Protein 7NXE (pdb70)

Secondary structure (DSSP, 8-state):
-TTSTTEEES---TTHHHHHHHHHHHHHHHHTPPTT-EEEEE-SSSTT-EEEEEEETTEEEEEEEEE---EESSTT-EESSHHHHHHHHHHS-EE---EE----B---S-GGGGSTTEESS--HHHHHHHHHT---TTEEEEEE-SSTTEEEEEEEETTEEEEEEEEEETTEEEETTEEESSHHHHHHHHTTS-SBTTB---EE-SHHHHHHH--SS--/------/-

GO terms:
  GO:0032587 ruffle membrane (C, IDA)
  GO:0004629 C-type glycerophospholipase activity (F, IDA)
  GO:0005737 cytoplasm (C, IDA)
  GO:0005886 plasma membr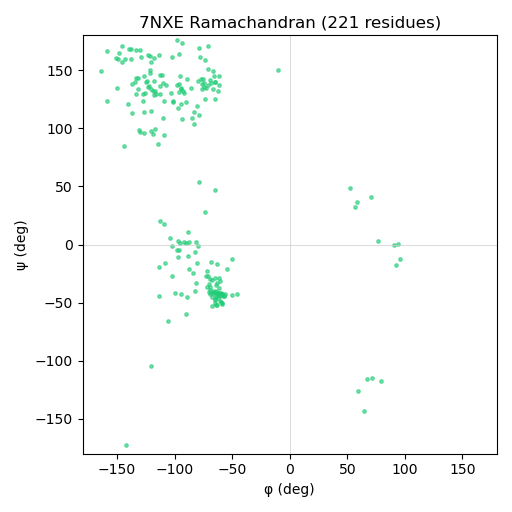ane (C, IDA)
  GO:0043536 positive regulation of blood vessel endothelial cell migration (P, IDA)
  GO:0045766 positive regulation of angiogenesis (P, IDA)
  GO:0001726 ruffle (C, IDA)
  GO:0030027 lamellipodium (C, IDA)
  GO:0071364 cellular response to epidermal growth factor stimulus (P, IDA)
  GO:0004629 C-type glycerophospholipase activity (F, IMP)
  GO:0010634 positive regulation of epithelial cell migration (P, IMP)
  GO:0005168 neurotrophin TRKA receptor binding (F, IPI)
  GO:0005515 protein binding (F, IPI)
  GO:0002862 negative regulation of inflammatory response to antigenic stimulus (P, TAS)
  GO:0004629 C-type glycerophospholipase activity (F, TAS)
  GO:0038095 Fc-epsilon receptor signaling pathway (P, TAS)
  GO:0005829 cytosol (C, TAS)
  GO:0005886 plasma membrane (C, TAS)
  GO:0004435 phosphatidylinositol-4,5-bisphosphate phospholipase C activity (F, TAS)
  GO:0050852 T cell receptor signaling pathway (P, TAS)

Nearest PDB structures (foldseek):
  7nxe-assembly1_A  TM=1.005E+00  e=7.180E-48  Homo sapiens
  4fbn-assembly1_A  TM=9.954E-01  e=2.486E-41  Homo sapiens
  4ey0-assembly4_D  TM=9.547E-01  e=1.068E-40  Homo sapiens
  6pbc-assembly1_A  TM=9.634E-01  e=3.821E-40  Rattus norvegicus
  3gqi-assembly1_B  TM=7.420E-01  e=5.844E-40  Rattus norvegicus

Foldseek 3Di:
DVPDQQEPECPPAQCRVVSQLVLQLLQCVVVVDDWQAWHKYQDNVDHPWIWIWTHDPSDIDIATWDVPVWTDRDPVDTDNDPVVRLVVQQVAWDDDCDTGRHHHHRGDQPPCVPDLQEEADADPVRQQFQQLQFQDFLEWHKYDDPDPQKIWIWTADPSHIDIFIWGRDRQWIDGPPDIGRYPVRVLVVQQVQPPPDRHGNPHRDDPVSCVPRGDPGGD/DVDDDD

InterPro domains:
  IPR000008 C2 domain [PF00168] (1090-1186)
  IPR000008 C2 domain [PS50004] (1071-1194)
  IPR000008 C2 domain [SM00239] (1089-1192)
  IPR000909 Phosphatidylinositol-specific phospholipase C, X domain [PF00388] (322-465)
  IPR000909 Phosphatidylinositol-specific phospholipase C, X domain [SM00148] (320-464)
  IPR000980 SH2 domain [PF00017] (550-639)
  IPR000980 SH2 domain [PF00017] (668-741)
  IPR000980 SH2 domain [PS50001] (550-657)
  IPR000980 SH2 domain [PS50001] (668-756)
  IPR000980 SH2 domain [SM00252] (548-645)
  IPR000980 SH2 domain [SM00252] (666-747)
  IPR001192 Phosphoinositide phospholipase C family [PR00390] (325-343)
  IPR001192 Phosphoinositide phospholipase C family [PR00390] (351-371)
  IPR001192 Phosphoinositide phospholipase C family [PR00390] (448-465)
  IPR001192 Phosphoinositide phospholipase C family [PR00390] (1008-1029)
  IPR001192 Phosphoinositide phospholipase C family [PR00390] (1029-1047)
  IPR001192 Phosphoinositide phospholipase C family [PR00390] (1178-1188)
  IPR001192 Phosphoinositide phospholipase C family [PTHR10336] (29-1211)
  IPR001452 SH3 domain [PF00018] (797-843)
  IPR001452 SH3 domain [PS50002] (791-851)

B-factor: mean 62.95, std 16.25, range [32.26, 127.14]

Organism: Homo sapiens (NCBI:txid9606)

Sequence (226 aa):
HSNEKWFHGKLGGRDGRHIAERLLTEYCIETGAPDGSFLVRESETFVGDYTLSFWRNGKVQHCRIHSRPKFFLTDNLVFDSLYDLITHYQQVPLRCNFEMRLSEPVPQTNAHESKEWYHASLTRAQAEHMLMRVPRDGAFLVRKRNEPNSYAISFRAEGKIKHCRVQQEGQTVMLGNSEFDSLVDLISYYEKHPLYRKMKLRYPINEEALEKIGTAEPDDLEEVLE

Solvent-accessible surface area: 12609 Å² total

Radius of gyration: 21.14 Å; Cα contacts (8 Å, |Δi|>4): 452; chains: 3; bounding box: 30×67×41 Å

Structure (mmCIF, N/CA/C/O backbone):
data_7NXE
#
_entry.id   7NXE
#
_cell.length_a   54.66
_cell.length_b   77.03
_cell.length_c   59.96
_cell.angle_alpha   90
_cell.angle_beta   90
_cell.angle_gamma   90
#
_symmetry.space_group_name_H-M   'P 21 21 2'
#
loop_
_entity.id
_entity.type
_entity.pdbx_description
1 polymer 'Isoform 2 of 1-phosphatidylinositol 4,5-bisphosphate phosphodiesterase gamma-1'
2 polymer 'Protein K15'
3 water water
#
loop_
_atom_site.group_PDB
_atom_site.id
_atom_site.type_symbol
_atom_site.label_atom_id
_atom_site.label_alt_id
_atom_site.label_comp_id
_atom_site.label_asym_id
_atom_site.label_entity_id
_atom_site.label_seq_id
_atom_site.pdbx_PDB_ins_code
_atom_site.Cartn_x
_atom_site.Cartn_y
_atom_site.Cartn_z
_atom_site.occupancy
_atom_site.B_iso_or_equiv
_atom_site.auth_seq_id
_atom_site.auth_comp_id
_atom_site.auth_asym_id
_atom_site.auth_atom_id
_atom_site.pdbx_PDB_model_num
ATOM 1 N N . HIS A 1 1 ? -0.946 -1.189 -9.167 1 78.2 545 HIS A N 1
ATOM 2 C CA . HIS A 1 1 ? -2.357 -1.352 -9.525 1 78.32 545 HIS A CA 1
ATOM 3 C C . HIS A 1 1 ? -3.112 -0.029 -9.663 1 77.4 545 HIS A C 1
ATOM 4 O O . HIS A 1 1 ? -4.136 0.007 -10.335 1 77.77 545 HIS A O 1
ATOM 11 N N . SER A 1 2 ? -2.628 1.038 -9.009 1 76.08 546 SER A N 1
ATOM 12 C CA . SER A 1 2 ? -3.271 2.353 -8.969 1 75.42 546 SER A CA 1
ATOM 13 C C . SER A 1 2 ? -3.703 2.957 -10.332 1 73.93 546 SER A C 1
ATOM 14 O O . SER A 1 2 ? -4.811 3.49 -10.422 1 73.94 546 SER A O 1
ATOM 17 N N . ASN A 1 3 ? -2.855 2.882 -11.379 1 72.46 547 ASN A N 1
ATOM 18 C CA . ASN A 1 3 ? -3.235 3.41 -12.703 1 71.37 547 ASN A CA 1
ATOM 19 C C . ASN A 1 3 ? -3.981 2.388 -13.574 1 68.82 547 ASN A C 1
ATOM 20 O O . ASN A 1 3 ? -4.281 2.7 -14.73 1 69.3 547 ASN A O 1
ATOM 25 N N . GLU A 1 4 ? -4.253 1.179 -13.062 1 66.06 548 GLU A N 1
ATOM 26 C CA . GLU A 1 4 ? -4.935 0.172 -13.865 1 63.86 548 GLU A CA 1
ATOM 27 C C . GLU A 1 4 ? -6.364 0.574 -14.121 1 60.82 548 GLU A C 1
ATOM 28 O O . GLU A 1 4 ? -7.032 1.115 -13.236 1 60.44 548 GLU A O 1
ATOM 34 N N . LYS A 1 5 ? -6.84 0.349 -15.354 1 58.89 549 LYS A N 1
ATOM 35 C CA . LYS A 1 5 ? -8.215 0.67 -15.782 1 57.53 549 LYS A CA 1
ATOM 36 C C . LYS A 1 5 ? -9.257 0.209 -14.748 1 55.12 549 LYS A C 1
ATOM 37 O O . LYS A 1 5 ? -10.142 0.97 -14.367 1 55 549 LYS A O 1
ATOM 43 N N . TRP A 1 6 ? -9.04 -1.014 -14.227 1 52.98 550 TRP A N 1
ATOM 44 C CA . TRP A 1 6 ? -9.901 -1.726 -13.309 1 50.51 550 TRP A CA 1
ATOM 45 C C . TRP A 1 6 ? -9.806 -1.338 -11.847 1 48.36 550 TRP A C 1
ATOM 46 O O . TRP A 1 6 ? -10.699 -1.719 -11.105 1 48.25 550 TRP A O 1
ATOM 57 N N . PHE A 1 7 ? -8.762 -0.618 -11.408 1 46.9 551 PHE A N 1
ATOM 58 C CA . PHE A 1 7 ? -8.665 -0.228 -9.994 1 46.5 551 PHE A CA 1
ATOM 59 C C . PHE A 1 7 ? -9.435 1.074 -9.684 1 46.06 551 PHE A C 1
ATOM 60 O O . PHE A 1 7 ? -9.027 2.161 -1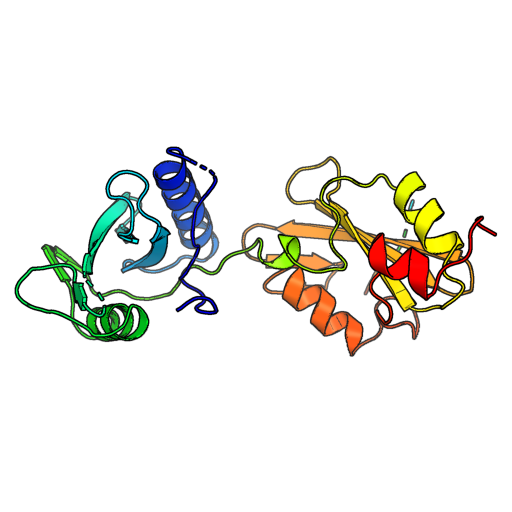0.099 1 47.7 551 PHE A O 1
ATOM 68 N N . HIS A 1 8 ? -10.551 0.959 -8.974 1 43.61 552 HIS A N 1
ATOM 69 C CA . HIS A 1 8 ? -11.382 2.104 -8.642 1 42.2 552 HIS A CA 1
ATOM 70 C C . HIS A 1 8 ? -11.145 2.677 -7.258 1 44.21 552 HIS A C 1
ATOM 71 O O . HIS A 1 8 ? -11.729 3.699 -6.943 1 44.83 552 HIS A O 1
ATOM 78 N N . GLY A 1 9 ? -10.292 2.052 -6.458 1 45.09 553 GLY A N 1
ATOM 79 C CA . GLY A 1 9 ? -9.986 2.525 -5.12 1 46.01 553 GLY A CA 1
ATOM 80 C C . GLY A 1 9 ? -11.19 2.476 -4.21 1 47.18 553 GLY A C 1
ATOM 81 O O . GLY A 1 9 ? -12.005 1.556 -4.31 1 46.14 553 GLY A O 1
ATOM 82 N N . LYS A 1 10 ? -11.325 3.48 -3.322 1 48.82 554 LYS A N 1
ATOM 83 C CA . LYS A 1 10 ? -12.463 3.563 -2.424 1 51.07 554 LYS A CA 1
ATOM 84 C C . LYS A 1 10 ? -13.641 4.158 -3.165 1 52.32 554 LYS A C 1
ATOM 85 O O . LYS A 1 10 ? -13.538 5.279 -3.627 1 53.53 554 LYS A O 1
ATOM 91 N N . LEU A 1 11 ? -14.749 3.426 -3.291 1 52.75 555 LEU A N 1
ATOM 92 C CA . LEU A 1 11 ? -15.927 3.946 -3.983 1 54.15 555 LEU A CA 1
ATOM 93 C C . LEU A 1 11 ? -16.868 4.664 -3.011 1 58.17 555 LEU A C 1
ATOM 94 O O . LEU A 1 11 ? -17.296 4.091 -2.007 1 59.25 555 LEU A O 1
ATOM 99 N N . GLY A 1 12 ? -17.146 5.928 -3.295 1 60.6 556 GLY A N 1
ATOM 100 C CA . GLY A 1 12 ? -17.978 6.75 -2.426 1 62.88 556 GLY A CA 1
ATOM 101 C C . GLY A 1 12 ? -17.207 7.266 -1.227 1 64.85 556 GLY A C 1
ATOM 102 O O . GLY A 1 12 ? -16.821 6.488 -0.344 1 66.16 556 GLY A O 1
ATOM 103 N N . GLY A 1 14 ? -18.985 5.684 2.297 1 72.49 558 GLY A N 1
ATOM 104 C CA . GLY A 1 14 ? -18.061 4.666 2.777 1 73.15 558 GLY A CA 1
ATOM 105 C C . GLY A 1 14 ? -18.548 3.253 2.531 1 74.21 558 GLY A C 1
ATOM 106 O O . GLY A 1 14 ? -17.967 2.511 1.715 1 75.15 558 GLY A O 1
ATOM 107 N N . ARG A 1 15 ? -19.653 2.878 3.202 1 73.72 559 ARG A N 1
ATOM 108 C CA . ARG A 1 15 ? -20.237 1.554 3.022 1 74.08 559 ARG A CA 1
ATOM 109 C C . ARG A 1 15 ? -21.265 1.477 1.854 1 72.49 559 ARG A C 1
ATOM 110 O O . ARG A 1 15 ? -21.954 0.463 1.685 1 73.91 559 ARG A O 1
ATOM 118 N N . ASP A 1 16 ? -21.333 2.517 1.023 1 69.48 560 ASP A N 1
ATOM 119 C CA . ASP A 1 16 ? -22.172 2.513 -0.178 1 66.7 560 ASP A CA 1
ATOM 120 C C . ASP A 1 16 ? -21.396 2.018 -1.447 1 61.42 560 ASP A C 1
ATOM 121 O O . ASP A 1 16 ? -21.964 1.967 -2.531 1 60.19 560 ASP A O 1
ATOM 126 N N . GLY A 1 17 ? -20.132 1.633 -1.268 1 58.36 561 GLY A N 1
ATOM 127 C CA . GLY A 1 17 ? -19.227 1.169 -2.308 1 56.48 561 GLY A CA 1
ATOM 128 C C . GLY A 1 17 ? -19.649 -0.074 -3.062 1 53.51 561 GLY A C 1
ATOM 129 O O . GLY A 1 17 ? -19.311 -0.213 -4.233 1 53.2 561 GLY A O 1
ATOM 130 N N . ARG A 1 18 ? -20.365 -0.987 -2.409 1 51.71 562 ARG A N 1
ATOM 131 C CA . ARG A 1 18 ? -20.86 -2.188 -3.067 1 51.11 562 ARG A CA 1
ATOM 132 C C . ARG A 1 18 ? -21.916 -1.783 -4.107 1 50.94 562 ARG A C 1
ATOM 133 O O . ARG A 1 18 ? -21.856 -2.236 -5.245 1 49.8 562 ARG A O 1
ATOM 141 N N . HIS A 1 19 ? -22.84 -0.881 -3.723 1 51.21 563 HIS A N 1
ATOM 142 C CA . HIS A 1 19 ? -23.885 -0.395 -4.612 1 51.76 563 HIS A CA 1
ATOM 143 C C . HIS A 1 19 ? -23.343 0.487 -5.72 1 49.89 563 HIS A C 1
ATOM 144 O O . HIS A 1 19 ? -23.802 0.377 -6.861 1 50.66 563 HIS A O 1
ATOM 151 N N . ILE A 1 20 ? -22.32 1.307 -5.419 1 46.9 564 ILE A N 1
ATOM 152 C CA . ILE A 1 20 ? -21.662 2.091 -6.439 1 45.82 564 ILE A CA 1
ATOM 153 C C . ILE A 1 20 ? -20.998 1.161 -7.485 1 44.93 564 ILE A C 1
ATOM 154 O O . ILE A 1 20 ? -21.218 1.349 -8.67 1 45 564 ILE A O 1
ATOM 159 N N . ALA A 1 21 ? -20.276 0.116 -7.042 1 44.08 565 ALA A N 1
ATOM 160 C CA . ALA A 1 21 ? -19.633 -0.831 -7.953 1 43.87 565 ALA A CA 1
ATOM 161 C C . ALA A 1 21 ? -20.659 -1.539 -8.805 1 43.34 565 ALA A C 1
ATOM 162 O O . ALA A 1 21 ? -20.454 -1.658 -10.007 1 42.78 565 ALA A O 1
ATOM 164 N N . GLU A 1 22 ? -21.805 -1.963 -8.206 1 43.03 566 GLU A N 1
ATOM 165 C CA . GLU A 1 22 ? -22.845 -2.607 -8.989 1 43.7 566 GLU A CA 1
ATOM 166 C C . GLU A 1 22 ? -23.37 -1.684 -10.094 1 44.41 566 GLU A C 1
ATOM 167 O O . GLU A 1 22 ? -23.541 -2.133 -11.24 1 45.02 566 GLU A O 1
ATOM 173 N N . ARG A 1 23 ? -23.561 -0.395 -9.762 1 43.71 567 ARG A N 1
ATOM 174 C CA . ARG A 1 23 ? -24.02 0.625 -10.7 1 44.01 567 ARG A CA 1
ATOM 175 C C . ARG A 1 23 ? -22.99 0.855 -11.801 1 43.05 567 ARG A C 1
ATOM 176 O O . ARG A 1 23 ? -23.357 0.843 -12.971 1 43.61 567 ARG A O 1
ATOM 184 N N . LEU A 1 24 ? -21.721 1.064 -11.449 1 41.05 568 LEU A N 1
ATOM 185 C CA . LEU A 1 24 ? -20.674 1.273 -12.45 1 40.57 568 LEU A CA 1
ATOM 186 C C . LEU A 1 24 ? -20.572 0.117 -13.457 1 41.69 568 LEU A C 1
ATOM 187 O O . LEU A 1 24 ? -20.51 0.366 -14.657 1 41.51 568 LEU A O 1
ATOM 192 N N . LEU A 1 25 ? -20.627 -1.139 -12.975 1 42.23 569 LEU A N 1
ATOM 193 C CA . LEU A 1 25 ? -20.568 -2.327 -13.835 1 43.69 569 LEU A CA 1
ATOM 194 C C . LEU A 1 25 ? -21.801 -2.441 -14.689 1 44.22 569 LEU A C 1
ATOM 195 O O . LEU A 1 25 ? -21.701 -2.7 -15.884 1 44.65 569 LEU A O 1
ATOM 200 N N . THR A 1 26 ? -22.982 -2.176 -14.108 1 44.09 570 THR A N 1
ATOM 201 C CA . THR A 1 26 ? -24.222 -2.218 -14.879 1 44.06 570 THR A CA 1
ATOM 202 C C . THR A 1 26 ? -24.189 -1.2 -16.008 1 44.68 570 THR A C 1
ATOM 203 O O . THR A 1 26 ? -24.506 -1.54 -17.14 1 44.78 570 THR A O 1
ATOM 207 N N . GLU A 1 27 ? -23.709 0.027 -15.709 1 44.71 571 GLU A N 1
ATOM 208 C CA . GLU A 1 27 ? -23.637 1.094 -16.687 1 45.25 571 GLU A CA 1
ATOM 209 C C . GLU A 1 27 ? -22.704 0.742 -17.818 1 45.75 571 GLU A C 1
ATOM 210 O O . GLU A 1 27 ? -23.121 0.79 -18.947 1 46.42 571 GLU A O 1
ATOM 216 N N . TYR A 1 28 ? -21.48 0.335 -17.526 1 45.95 572 TYR A N 1
ATOM 217 C CA . TYR A 1 28 ? -20.532 -0.069 -18.549 1 47.01 572 TYR A CA 1
ATOM 218 C C . TYR A 1 28 ? -21.042 -1.255 -19.407 1 46.9 572 TYR A C 1
ATOM 219 O O . TYR A 1 28 ? -21.084 -1.175 -20.638 1 46.76 572 TYR A O 1
ATOM 228 N N . CYS A 1 29 ? -21.476 -2.33 -18.739 1 46.48 573 CYS A N 1
ATOM 229 C CA . CYS A 1 29 ? -21.892 -3.558 -19.374 1 46.21 573 CYS A CA 1
ATOM 230 C C . CYS A 1 29 ? -23.149 -3.439 -20.219 1 46.94 573 CYS A C 1
ATOM 231 O O . CYS A 1 29 ? -23.179 -4.011 -21.325 1 45.8 573 CYS A O 1
ATOM 234 N N . ILE A 1 30 ? -24.177 -2.714 -19.743 1 48.04 574 ILE A N 1
ATOM 235 C CA . ILE A 1 30 ? -25.396 -2.57 -20.557 1 50.18 574 ILE A CA 1
ATOM 236 C C . ILE A 1 30 ? -25.132 -1.633 -21.759 1 51.89 574 ILE A C 1
ATOM 237 O O . ILE A 1 30 ? -25.617 -1.886 -22.867 1 52.7 574 ILE A O 1
ATOM 242 N N . GLU A 1 31 ? -24.324 -0.59 -21.541 1 52.62 575 GLU A N 1
ATOM 243 C CA . GLU A 1 31 ? -24.014 0.418 -22.568 1 53.63 575 GLU A CA 1
ATOM 244 C C . GLU A 1 31 ? -23.186 -0.144 -23.72 1 53.68 575 GLU A C 1
ATOM 245 O O . GLU A 1 31 ? -23.555 0.021 -24.877 1 54.35 575 GLU A O 1
ATOM 251 N N . THR A 1 32 ? -22.057 -0.781 -23.398 1 52.94 576 THR A N 1
ATOM 252 C CA . THR A 1 32 ? -21.109 -1.282 -24.374 1 52.58 576 THR A CA 1
ATOM 253 C C . THR A 1 32 ? -21.369 -2.688 -24.863 1 53.93 576 THR A C 1
ATOM 254 O O . THR A 1 32 ? -20.743 -3.089 -25.84 1 56.02 576 THR A O 1
ATOM 258 N N . GLY A 1 33 ? -22.293 -3.42 -24.244 1 52.92 577 GLY A N 1
ATOM 259 C CA . GLY A 1 33 ? -22.536 -4.801 -24.62 1 52.84 577 GLY A CA 1
ATOM 260 C C . GLY A 1 33 ? -21.359 -5.67 -24.19 1 52.55 577 GLY A C 1
ATOM 261 O O . GLY A 1 33 ? -20.925 -6.551 -24.936 1 53.34 577 GLY A O 1
ATOM 262 N N . ALA A 1 34 ? -20.825 -5.403 -22.98 1 50.66 578 ALA A N 1
ATOM 263 C CA . ALA A 1 34 ? -19.673 -6.058 -22.372 1 49.75 578 ALA A CA 1
ATOM 264 C C . ALA A 1 34 ? -19.923 -7.517 -22.052 1 49.27 578 ALA A C 1
ATOM 265 O O . ALA A 1 34 ? -21.042 -7.915 -21.695 1 48.73 578 ALA A O 1
ATOM 267 N N . PRO A 1 35 ? -18.88 -8.347 -22.195 1 49.29 579 PRO A N 1
ATOM 268 C CA . PRO A 1 35 ? -19.059 -9.777 -21.943 1 49.99 579 PRO A CA 1
ATOM 269 C C . PRO A 1 35 ? -19.062 -10.106 -20.454 1 50.39 579 PRO A C 1
ATOM 270 O O . PRO A 1 35 ? -18.682 -9.274 -19.607 1 50.47 579 PRO A O 1
ATOM 274 N N . ASP A 1 36 ? -19.447 -11.338 -20.132 1 49.99 580 ASP A N 1
ATOM 275 C CA . ASP A 1 36 ? -19.381 -11.824 -18.756 1 50.88 580 ASP A CA 1
ATOM 276 C C . ASP A 1 36 ? -17.913 -11.813 -18.275 1 51.36 580 ASP A C 1
ATOM 277 O O . ASP A 1 36 ? -17.003 -12.022 -19.076 1 52.08 580 ASP A O 1
ATOM 282 N N . GLY A 1 37 ? -17.698 -11.522 -17.005 1 50.24 581 GLY A N 1
ATOM 283 C CA . GLY A 1 37 ? -16.346 -11.427 -16.476 1 49.48 581 GLY A CA 1
ATOM 284 C C . GLY A 1 37 ? -15.776 -10.022 -16.556 1 47.88 581 GLY A C 1
ATOM 285 O O . GLY A 1 37 ? -14.637 -9.809 -16.142 1 48.23 581 GLY A O 1
ATOM 286 N N . SER A 1 38 ? -16.529 -9.031 -17.101 1 46.3 582 SER A N 1
ATOM 287 C CA . SER A 1 38 ? -16.084 -7.632 -17.096 1 44.9 582 SER A CA 1
ATOM 288 C C . SER A 1 38 ? -16.073 -7.2 -15.619 1 43.78 582 SER A C 1
ATOM 289 O O . SER A 1 38 ? -16.945 -7.633 -14.853 1 44.35 582 SER A O 1
ATOM 292 N N . PHE A 1 39 ? -14.999 -6.53 -15.184 1 41.3 583 PHE A N 1
ATOM 293 C CA . PHE A 1 39 ? -14.768 -6.351 -13.764 1 39.44 583 PHE A CA 1
ATOM 294 C C . PHE A 1 39 ? -14.105 -5.029 -13.34 1 38.84 583 PHE A C 1
ATOM 295 O O . PHE A 1 39 ? -13.561 -4.255 -14.139 1 38.47 583 PHE A O 1
ATOM 303 N N . LEU A 1 40 ? -14.092 -4.826 -12.039 1 38.41 584 LEU A N 1
ATOM 304 C CA . LEU A 1 40 ? -13.38 -3.755 -11.386 1 38.77 584 LEU A CA 1
ATOM 305 C C . LEU A 1 40 ? -12.966 -4.258 -10.01 1 39.81 584 LEU A C 1
ATOM 306 O O . LEU A 1 40 ? -13.522 -5.245 -9.487 1 40.32 584 LEU A O 1
ATOM 311 N N . VAL A 1 41 ? -11.968 -3.591 -9.434 1 39.85 585 VAL A N 1
ATOM 312 C CA . VAL A 1 41 ? -11.455 -3.86 -8.105 1 40.02 585 VAL A CA 1
ATOM 313 C C . VAL A 1 41 ? -11.59 -2.584 -7.298 1 40.79 585 VAL A C 1
ATOM 314 O O . VAL A 1 41 ? -11.314 -1.507 -7.788 1 40.24 585 VAL A O 1
ATOM 318 N N . ARG A 1 42 ? -12.043 -2.709 -6.079 1 42.08 586 ARG A N 1
ATOM 319 C CA . ARG A 1 42 ? -12.233 -1.58 -5.186 1 43.52 586 ARG A CA 1
ATOM 320 C C . ARG A 1 42 ? -11.775 -1.964 -3.766 1 44.56 586 ARG A C 1
ATOM 321 O O . ARG A 1 42 ? -11.489 -3.123 -3.494 1 43.77 586 ARG A O 1
ATOM 329 N N . GLU A 1 43 ? -11.657 -0.974 -2.89 1 45.38 587 GLU A N 1
ATOM 330 C CA . GLU A 1 43 ? -11.319 -1.212 -1.511 1 47.37 587 GLU A CA 1
ATOM 331 C C . GLU A 1 43 ? -12.532 -1.824 -0.828 1 49.06 587 GLU A C 1
ATOM 332 O O . GLU A 1 43 ? -13.669 -1.409 -1.094 1 49.74 587 GLU A O 1
ATOM 338 N N . SER A 1 44 ? -12.303 -2.877 -0.028 1 49.52 588 SER A N 1
ATOM 339 C CA . SER A 1 44 ? -13.393 -3.504 0.689 1 50.74 588 SER A CA 1
ATOM 340 C C . SER A 1 44 ? -13.868 -2.566 1.792 1 51.97 588 SER A C 1
ATOM 341 O O . SER A 1 44 ? -13.059 -1.93 2.498 1 51.04 588 SER A O 1
ATOM 344 N N . GLU A 1 45 ? -15.181 -2.474 1.927 1 53.47 589 GLU A N 1
ATOM 345 C CA . GLU A 1 45 ? -15.753 -1.671 2.981 1 55.78 589 GLU A CA 1
ATOM 346 C C . GLU A 1 45 ? -16.135 -2.532 4.208 1 57.43 589 GLU A C 1
ATOM 347 O O . GLU A 1 45 ? -16.395 -1.965 5.27 1 58.1 589 GLU A O 1
ATOM 353 N N . THR A 1 46 ? -16.11 -3.885 4.087 1 57.8 590 THR A N 1
ATOM 354 C CA . THR A 1 46 ? -16.377 -4.789 5.201 1 58.61 590 THR A CA 1
ATOM 355 C C . THR A 1 46 ? -15.055 -5.306 5.778 1 58.75 590 THR A C 1
ATOM 356 O O . THR A 1 46 ? -14.914 -5.45 7.001 1 60.48 590 THR A O 1
ATOM 360 N N . PHE A 1 47 ? -14.101 -5.652 4.904 1 56.71 591 PHE A N 1
ATOM 361 C CA . PHE A 1 47 ? -12.808 -6.171 5.355 1 55.42 591 PHE A CA 1
ATOM 362 C C . PHE A 1 47 ? -11.76 -5.108 5.089 1 55.53 591 PHE A C 1
ATOM 363 O O . PHE A 1 47 ? -11.264 -5.008 3.97 1 56.1 591 PHE A O 1
ATOM 371 N N . VAL A 1 48 ? -11.474 -4.269 6.095 1 54.83 592 VAL A N 1
ATOM 372 C CA . VAL A 1 48 ? -10.573 -3.141 5.939 1 55.05 592 VAL A CA 1
ATOM 373 C C . VAL A 1 48 ? -9.155 -3.561 5.582 1 53.87 592 VAL A C 1
ATOM 374 O O . VAL A 1 48 ? -8.615 -4.472 6.164 1 53.84 592 VAL A O 1
ATOM 378 N N . GLY A 1 49 ? -8.587 -2.915 4.575 1 53.27 593 GLY A N 1
ATOM 379 C CA . GLY A 1 49 ? -7.258 -3.269 4.087 1 53.09 593 GLY A CA 1
ATOM 380 C C . GLY A 1 49 ? -7.3 -4.275 2.944 1 52.62 593 GLY A C 1
ATOM 381 O O . GLY A 1 49 ? -6.304 -4.456 2.237 1 53.1 593 GLY A O 1
ATOM 382 N N . ASP A 1 50 ? -8.444 -4.964 2.774 1 51.39 594 ASP A N 1
ATOM 383 C CA . ASP A 1 50 ? -8.658 -5.929 1.705 1 50.56 594 ASP A CA 1
ATOM 384 C C . ASP A 1 50 ? -9.316 -5.257 0.492 1 50.06 594 ASP A C 1
ATOM 385 O O . ASP A 1 50 ? -9.705 -4.077 0.53 1 50.3 594 ASP A O 1
ATOM 390 N N . TYR A 1 51 ? -9.435 -6.009 -0.601 1 49.29 595 TYR A N 1
ATOM 391 C CA . TYR A 1 51 ? -10.036 -5.505 -1.825 1 48.72 595 TYR A CA 1
ATOM 392 C C . TYR A 1 51 ? -11.239 -6.365 -2.203 1 47.34 595 TYR A C 1
ATOM 393 O O . TYR A 1 51 ? -11.403 -7.452 -1.671 1 47.3 595 TYR A O 1
ATOM 402 N N . THR A 1 52 ? -12.115 -5.851 -3.07 1 45.99 596 THR A N 1
ATOM 403 C CA . THR A 1 52 ? -13.26 -6.599 -3.542 1 45.05 596 THR A CA 1
ATOM 404 C C . THR A 1 52 ? -13.24 -6.552 -5.027 1 43.46 596 THR A C 1
ATOM 405 O O . THR A 1 52 ? -13.112 -5.482 -5.613 1 43.4 596 THR A O 1
ATOM 409 N N . LEU A 1 53 ? -13.35 -7.728 -5.634 1 42.6 597 LEU A N 1
ATOM 410 C CA . LEU A 1 53 ? -13.412 -7.953 -7.06 1 42.23 597 LEU A CA 1
ATOM 411 C C . LEU A 1 53 ? -14.885 -8.023 -7.377 1 41.83 597 LEU A C 1
ATOM 412 O O . LEU A 1 53 ? -15.569 -8.88 -6.841 1 40.72 597 LEU A O 1
ATOM 417 N N . SER A 1 54 ? -15.374 -7.135 -8.244 1 41.76 598 SER A N 1
ATOM 418 C CA . SER A 1 54 ? -16.774 -7.168 -8.647 1 42.4 598 SER A CA 1
ATOM 419 C C . SER A 1 54 ? -16.81 -7.474 -10.145 1 44.41 598 SER A C 1
ATOM 420 O O . SER A 1 54 ? -16.092 -6.83 -10.91 1 44.21 598 SER A O 1
ATOM 423 N N . PHE A 1 55 ? -17.604 -8.458 -10.558 1 45.8 599 PHE A N 1
ATOM 424 C CA . PHE A 1 55 ? -17.656 -8.827 -11.967 1 47.87 599 PHE A CA 1
ATOM 425 C C . PHE A 1 55 ? -19.072 -9.098 -12.47 1 48.76 599 PHE A C 1
ATOM 426 O O . PHE A 1 55 ? -19.993 -9.297 -11.686 1 48.69 599 PHE A O 1
ATOM 434 N N . TRP A 1 56 ? -19.239 -9.017 -13.8 1 49.44 600 TRP A N 1
ATOM 435 C CA . TRP A 1 56 ? -20.5 -9.173 -14.502 1 50.37 600 TRP A CA 1
ATOM 436 C C . TRP A 1 56 ? -20.791 -10.605 -14.798 1 52.52 600 TRP A C 1
ATOM 437 O O . TRP A 1 56 ? -19.922 -11.302 -15.291 1 52.5 600 TRP A O 1
ATOM 448 N N . ARG A 1 57 ? -22.019 -11.044 -14.548 1 54.69 601 ARG A N 1
ATOM 449 C CA . ARG A 1 57 ? -22.451 -12.409 -14.844 1 57.64 601 ARG A CA 1
ATOM 450 C C . ARG A 1 57 ? -23.911 -12.434 -15.32 1 59.82 601 ARG A C 1
ATOM 451 O O . ARG A 1 57 ? -24.815 -12.604 -14.513 1 60.24 601 ARG A O 1
ATOM 459 N N . ASN A 1 58 ? -24.125 -12.206 -16.63 1 60.93 602 ASN A N 1
ATOM 460 C CA . ASN A 1 58 ? -25.416 -12.196 -17.327 1 62.29 602 ASN A CA 1
ATOM 461 C C . ASN A 1 58 ? -26.459 -11.285 -16.669 1 61.75 602 ASN A C 1
ATOM 462 O O . ASN A 1 58 ? -27.599 -11.697 -16.461 1 62.44 602 ASN A O 1
ATOM 467 N N . GLY A 1 59 ? -26.073 -10.059 -16.364 1 60.65 603 GLY A N 1
ATOM 468 C CA . GLY A 1 59 ? -26.993 -9.105 -15.748 1 60.53 603 GLY A CA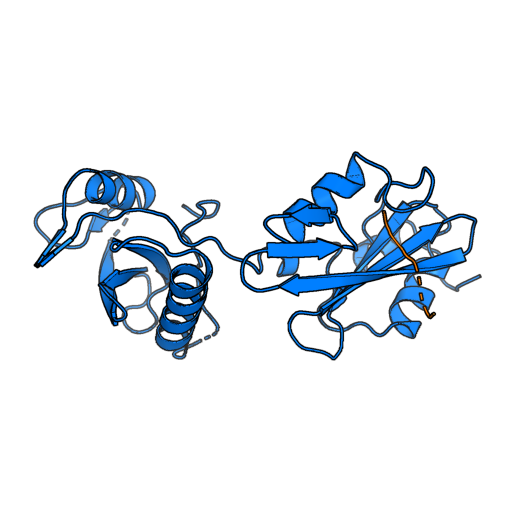 1
ATOM 469 C C . GLY A 1 59 ? -26.901 -9.022 -14.246 1 59.9 603 GLY A C 1
ATOM 470 O O . GLY A 1 59 ? -27.446 -8.098 -13.638 1 60.97 603 GLY A O 1
ATOM 471 N N . LYS A 1 60 ? -26.207 -9.97 -13.629 1 58.64 604 LYS A N 1
ATOM 472 C CA . LYS A 1 60 ? -26.02 -9.98 -12.185 1 58.08 604 LYS A CA 1
ATOM 473 C C . LYS A 1 60 ? -24.547 -9.658 -11.845 1 55.95 604 LYS A C 1
ATOM 474 O O . LYS A 1 60 ? -23.66 -10.145 -12.528 1 55.62 604 LYS A O 1
ATOM 480 N N . VAL A 1 61 ? -24.29 -8.844 -10.799 1 54.04 605 VAL A N 1
ATOM 481 C CA . VAL A 1 61 ? -22.937 -8.531 -10.355 1 52.36 605 VAL A CA 1
ATOM 482 C C . VAL A 1 61 ? -22.576 -9.481 -9.203 1 52.32 605 VAL A C 1
ATOM 483 O O . VAL A 1 61 ? -23.38 -9.701 -8.3 1 53.39 605 VAL A O 1
ATOM 487 N N . GLN A 1 62 ? -21.403 -10.106 -9.27 1 50.95 606 GLN A N 1
ATOM 488 C CA . GLN A 1 62 ? -20.906 -10.991 -8.224 1 50.19 606 GLN A CA 1
ATOM 489 C C . GLN A 1 62 ? -19.704 -10.278 -7.567 1 48.38 606 GLN A C 1
ATOM 490 O O . GLN A 1 62 ? -18.997 -9.513 -8.242 1 47.3 606 GLN A O 1
ATOM 496 N N . HIS A 1 63 ? -19.513 -10.47 -6.245 1 47.07 607 HIS A N 1
ATOM 497 C CA . HIS A 1 63 ? -18.418 -9.854 -5.496 1 46.66 607 HIS A CA 1
ATOM 498 C C . HIS A 1 63 ? -17.592 -10.937 -4.811 1 48.33 607 HIS A C 1
ATOM 499 O O . HIS A 1 63 ? -18.147 -11.856 -4.22 1 49.32 607 HIS A O 1
ATOM 506 N N . CYS A 1 64 ? -16.279 -10.832 -4.882 1 48.6 608 CYS A N 1
ATOM 507 C CA . CYS A 1 64 ? -15.355 -11.815 -4.316 1 49.63 608 CYS A CA 1
ATOM 508 C C . CYS A 1 64 ? -14.307 -11.056 -3.527 1 48.14 608 CYS A C 1
ATOM 509 O O . CYS A 1 64 ? -13.754 -10.07 -4.011 1 46.34 608 CYS A O 1
ATOM 512 N N . ARG A 1 65 ? -14.021 -11.527 -2.318 1 48.1 609 ARG A N 1
ATOM 513 C CA . ARG A 1 65 ? -13.051 -10.891 -1.456 1 48.6 609 ARG A CA 1
ATOM 514 C C . ARG A 1 65 ? -11.631 -11.194 -1.896 1 49.21 609 ARG A C 1
ATOM 515 O O . ARG A 1 65 ? -11.316 -12.347 -2.172 1 48.66 609 ARG A O 1
ATOM 523 N N . ILE A 1 66 ? -10.769 -10.155 -1.95 1 49.66 610 ILE A N 1
ATOM 524 C CA . ILE A 1 66 ? -9.348 -10.3 -2.255 1 50.77 610 ILE A CA 1
ATOM 525 C C . ILE A 1 66 ? -8.598 -9.993 -0.972 1 52.9 610 ILE A C 1
ATOM 526 O O . ILE A 1 66 ? -8.557 -8.831 -0.562 1 52.54 610 ILE A O 1
ATOM 531 N N . HIS A 1 67 ? -8.001 -11.022 -0.347 1 54.99 611 HIS A N 1
ATOM 532 C CA . HIS A 1 67 ? -7.241 -10.884 0.902 1 57.68 611 HIS A CA 1
ATOM 533 C C . HIS A 1 67 ? -5.885 -10.227 0.645 1 61.29 611 HIS A C 1
ATOM 534 O O . HIS A 1 67 ? -5.251 -10.554 -0.351 1 62.13 611 HIS A O 1
ATOM 541 N N . SER A 1 68 ? -5.445 -9.302 1.521 1 62.81 612 SER A N 1
ATOM 542 C CA . SER A 1 68 ? -4.184 -8.573 1.371 1 65.18 612 SER A CA 1
ATOM 543 C C . SER A 1 68 ? -3.403 -8.648 2.676 1 67.86 612 SER A C 1
ATOM 544 O O . SER A 1 68 ? -3.674 -7.868 3.587 1 68.51 612 SER A O 1
ATOM 547 N N . ARG A 1 69 ? -2.449 -9.598 2.781 1 69.15 613 ARG A N 1
ATOM 548 C CA . ARG A 1 69 ? -1.656 -9.832 3.986 1 70.75 613 ARG A CA 1
ATOM 549 C C . ARG A 1 69 ? -0.166 -9.513 3.806 1 70.74 613 ARG A C 1
ATOM 550 O O . ARG A 1 69 ? 0.244 -9.026 2.756 1 70.5 613 ARG A O 1
ATOM 558 N N . PRO A 1 75 ? 3.808 -8.748 0.895 1 81.79 619 PRO A N 1
ATOM 559 C CA . PRO A 1 75 ? 2.574 -8.456 0.136 1 81.49 619 PRO A CA 1
ATOM 560 C C . PRO A 1 75 ? 1.967 -9.73 -0.433 1 80.87 619 PRO A C 1
ATOM 561 O O . PRO A 1 75 ? 2.495 -10.293 -1.384 1 81.49 619 PRO A O 1
ATOM 565 N N . LYS A 1 76 ? 0.892 -10.219 0.185 1 79.51 620 LYS A N 1
ATOM 566 C CA . LYS A 1 76 ? 0.248 -11.456 -0.245 1 78.59 620 LYS A CA 1
ATOM 567 C C . LYS A 1 76 ? -1.208 -11.176 -0.62 1 77.1 620 LYS A C 1
ATOM 568 O O . LYS A 1 76 ? -1.99 -10.801 0.243 1 77.29 620 LYS A O 1
ATOM 574 N N . PHE A 1 77 ? -1.571 -11.347 -1.901 1 75.14 621 PHE A N 1
ATOM 575 C CA . PHE A 1 77 ? -2.932 -11.134 -2.389 1 73.33 621 PHE A CA 1
ATOM 576 C C . PHE A 1 77 ? -3.545 -12.471 -2.82 1 71.58 621 PHE A C 1
ATOM 577 O O . PHE A 1 77 ? -2.861 -13.243 -3.488 1 71.4 621 PHE A O 1
ATOM 585 N N . PHE A 1 78 ? -4.812 -12.748 -2.459 1 70.04 622 PHE A N 1
ATOM 586 C CA . PHE A 1 78 ? -5.424 -14.021 -2.847 1 69.57 622 PHE A CA 1
ATOM 587 C C . PHE A 1 78 ? -6.942 -14.082 -2.736 1 69.65 622 PHE A C 1
ATOM 588 O O . PHE A 1 78 ? -7.544 -13.448 -1.868 1 68.79 622 PHE A O 1
ATOM 596 N N . LEU A 1 79 ? -7.553 -14.884 -3.611 1 70.24 623 LEU A N 1
ATOM 597 C CA . LEU A 1 79 ? -8.989 -15.144 -3.569 1 72.09 623 LEU A CA 1
ATOM 598 C C . LEU A 1 79 ? -9.216 -16.376 -2.652 1 75.41 623 LEU A C 1
ATOM 599 O O . LEU A 1 79 ? -10.108 -16.386 -1.801 1 75.53 623 LEU A O 1
ATOM 604 N N . THR A 1 80 ? -8.386 -17.411 -2.842 1 77.77 624 THR A N 1
ATOM 605 C CA . THR A 1 80 ? -8.403 -18.645 -2.072 1 80.09 624 THR A CA 1
ATOM 606 C C . THR A 1 80 ? -7.031 -18.89 -1.477 1 81.18 624 THR A C 1
ATOM 607 O O . THR A 1 80 ? -6.01 -18.636 -2.128 1 80.78 624 THR A O 1
ATOM 611 N N . ASP A 1 81 ? -7.023 -19.363 -0.226 1 82.32 625 ASP A N 1
ATOM 612 C CA . ASP A 1 81 ? -5.843 -19.701 0.564 1 84.14 625 ASP A CA 1
ATOM 613 C C . ASP A 1 81 ? -4.829 -20.616 -0.179 1 85.04 625 ASP A C 1
ATOM 614 O O . ASP A 1 81 ? -3.7 -20.785 0.284 1 85.11 625 ASP A O 1
ATOM 619 N N . ASN A 1 82 ? -5.242 -21.201 -1.32 1 85.24 626 ASN A N 1
ATOM 620 C CA . ASN A 1 82 ? -4.44 -22.08 -2.156 1 85.62 626 ASN A CA 1
ATOM 621 C C . ASN A 1 82 ? -3.523 -21.305 -3.113 1 84.87 626 ASN A C 1
ATOM 622 O O . ASN A 1 82 ? -2.388 -21.734 -3.355 1 84.91 626 ASN A O 1
ATOM 627 N N . LEU A 1 83 ? -4.027 -20.199 -3.707 1 84.09 627 LEU A N 1
ATOM 628 C CA . LEU A 1 83 ? -3.253 -19.464 -4.715 1 83.48 627 LEU A CA 1
ATOM 629 C C . LEU A 1 83 ? -2.959 -18.001 -4.367 1 81.96 627 LEU A C 1
ATOM 630 O O . LEU A 1 83 ? -3.765 -17.111 -4.651 1 82.08 627 LEU A O 1
ATOM 635 N N . VAL A 1 84 ? -1.744 -17.761 -3.839 1 80.35 628 VAL A N 1
ATOM 636 C CA . VAL A 1 84 ? -1.25 -16.458 -3.385 1 78.89 628 VAL A CA 1
ATOM 637 C C . VAL A 1 84 ? -0.379 -15.76 -4.43 1 77.73 628 VAL A C 1
ATOM 638 O O . VAL A 1 84 ? 0.453 -16.401 -5.058 1 77.65 628 VAL A O 1
ATOM 642 N N . PHE A 1 85 ? -0.58 -14.441 -4.61 1 76.96 629 PHE A N 1
ATOM 643 C CA . PHE A 1 85 ? 0.112 -13.569 -5.57 1 76.66 629 PHE A CA 1
ATOM 644 C C . PHE A 1 85 ? 0.844 -12.434 -4.87 1 77.14 629 PHE A C 1
ATOM 645 O O . PHE A 1 85 ? 0.451 -12.031 -3.778 1 77.22 629 PHE A O 1
ATOM 653 N N . ASP A 1 86 ? 1.867 -11.873 -5.519 1 77.29 630 ASP A N 1
ATOM 654 C CA . ASP A 1 86 ? 2.629 -10.774 -4.935 1 77.67 630 ASP A CA 1
ATOM 655 C C . ASP A 1 86 ? 1.935 -9.439 -5.112 1 77 630 ASP A C 1
ATOM 656 O O . ASP A 1 86 ? 2.085 -8.563 -4.266 1 77.54 630 ASP A O 1
ATOM 661 N N . SER A 1 87 ? 1.213 -9.255 -6.221 1 75.84 631 SER A N 1
ATOM 662 C CA . SER A 1 87 ? 0.537 -7.993 -6.497 1 74.55 631 SER A CA 1
ATOM 663 C C . SER A 1 87 ? -0.916 -8.188 -6.963 1 73.17 631 SER A C 1
ATOM 664 O O . SER A 1 87 ? -1.316 -9.312 -7.274 1 73.66 631 SER A O 1
ATOM 667 N N . LEU A 1 88 ? -1.71 -7.096 -6.989 1 71.2 632 LEU A N 1
ATOM 668 C CA . LEU A 1 88 ? -3.085 -7.127 -7.495 1 69.97 632 LEU A CA 1
ATOM 669 C C . LEU A 1 88 ? -3.068 -7.317 -9.017 1 69.54 632 LEU A C 1
ATOM 670 O O . LEU A 1 88 ? -3.962 -7.96 -9.562 1 69.46 632 LEU A O 1
ATOM 675 N N . TYR A 1 89 ? -2.057 -6.758 -9.705 1 69.07 633 TYR A N 1
ATOM 676 C CA . TYR A 1 89 ? -1.924 -6.924 -11.142 1 69.42 633 TYR A CA 1
ATOM 677 C C . TYR A 1 89 ? -1.743 -8.405 -11.502 1 68.89 633 TYR A C 1
ATOM 678 O O . TYR A 1 89 ? -2.315 -8.852 -12.497 1 69.45 633 TYR A O 1
ATOM 687 N N . ASP A 1 90 ? -0.932 -9.146 -10.716 1 67.43 634 ASP A N 1
ATOM 688 C CA . ASP A 1 90 ? -0.65 -10.559 -10.97 1 67 634 ASP A CA 1
ATOM 689 C C . ASP A 1 90 ? -1.892 -11.416 -10.723 1 65.84 634 ASP A C 1
ATOM 690 O O . ASP A 1 90 ? -2.147 -12.368 -11.461 1 66.17 634 ASP A O 1
ATOM 695 N N . LEU A 1 91 ? -2.661 -11.087 -9.681 1 64 635 LEU A N 1
ATOM 696 C CA . LEU A 1 91 ? -3.873 -11.834 -9.358 1 62.71 635 LEU A CA 1
ATOM 697 C C . LEU A 1 91 ? -4.885 -11.669 -10.493 1 62.08 635 LEU A C 1
ATOM 698 O O . LEU A 1 91 ? -5.421 -12.669 -10.967 1 62.22 635 LEU A O 1
ATOM 703 N N . ILE A 1 92 ? -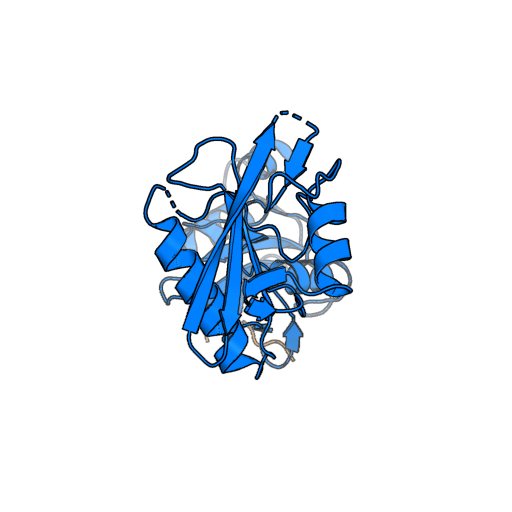5.095 -10.421 -10.954 1 60.75 636 ILE A N 1
ATOM 704 C CA . ILE A 1 92 ? -6.027 -10.105 -12.03 1 60.27 636 ILE A CA 1
ATOM 705 C C . ILE A 1 92 ? -5.584 -10.733 -13.353 1 61.05 636 ILE A C 1
ATOM 706 O O . ILE A 1 92 ? -6.389 -11.397 -14.01 1 61.07 636 ILE A O 1
ATOM 711 N N . THR A 1 93 ? -4.298 -10.579 -13.713 1 61.39 637 THR A N 1
ATOM 712 C CA . THR A 1 93 ? -3.748 -11.171 -14.935 1 62.44 637 THR A CA 1
ATOM 713 C C . THR A 1 93 ? -3.902 -12.691 -14.959 1 62.84 637 THR A C 1
ATOM 714 O O . THR A 1 93 ? -4.287 -13.245 -15.987 1 63.26 637 THR A O 1
ATOM 718 N N . HIS A 1 94 ? -3.641 -13.362 -13.83 1 62.99 638 HIS A N 1
ATOM 719 C CA . HIS A 1 94 ? -3.804 -14.804 -13.742 1 64.41 638 HIS A CA 1
ATOM 720 C C . HIS A 1 94 ? -5.262 -15.218 -13.946 1 64.21 638 HIS A C 1
ATOM 721 O O . HIS A 1 94 ? -5.518 -16.213 -14.633 1 65 638 HIS A O 1
ATOM 728 N N . TYR A 1 95 ? -6.208 -14.505 -13.314 1 62.71 639 TYR A N 1
ATOM 729 C CA . TYR A 1 95 ? -7.611 -14.868 -13.44 1 62.79 639 TYR A CA 1
ATOM 730 C C . TYR A 1 95 ? -8.263 -14.38 -14.745 1 63.29 639 TYR A C 1
ATOM 731 O O . TYR A 1 95 ? -9.413 -14.727 -15 1 63.05 639 TYR A O 1
ATOM 740 N N . GLN A 1 96 ? -7.511 -13.673 -15.609 1 63.87 640 GLN A N 1
ATOM 741 C CA . GLN A 1 96 ? -7.952 -13.349 -16.962 1 65.3 640 GLN A CA 1
ATOM 742 C C . GLN A 1 96 ? -7.643 -14.531 -17.913 1 68.14 640 GLN A C 1
ATOM 743 O O . GLN A 1 96 ? -8.281 -14.651 -18.954 1 68.75 640 GLN A O 1
ATOM 749 N N . GLN A 1 97 ? -6.648 -15.379 -17.584 1 69.76 641 GLN A N 1
ATOM 750 C CA . GLN A 1 97 ? -6.282 -16.52 -18.426 1 71.89 641 GLN A CA 1
ATOM 751 C C . GLN A 1 97 ? -6.833 -17.839 -17.868 1 73.59 641 GLN A C 1
ATOM 752 O O . GLN A 1 97 ? -7.02 -18.791 -18.622 1 74.28 641 GLN A O 1
ATOM 758 N N . VAL A 1 98 ? -7.044 -17.913 -16.553 1 73.95 642 VAL A N 1
ATOM 759 C CA . VAL A 1 98 ? -7.543 -19.09 -15.867 1 75.49 642 VAL A CA 1
ATOM 760 C C . VAL A 1 98 ? -8.782 -18.702 -15.059 1 77.06 642 VAL A C 1
ATOM 761 O O . VAL A 1 98 ? -8.756 -17.715 -14.328 1 76.7 642 VAL A O 1
ATOM 765 N N . PRO A 1 99 ? -9.887 -19.449 -15.191 1 78.73 643 PRO A N 1
ATOM 766 C CA . PRO A 1 99 ? -11.104 -19.085 -14.451 1 80.19 643 PRO A CA 1
ATOM 767 C C . PRO A 1 99 ? -11.047 -19.309 -12.939 1 82.3 643 PRO A C 1
ATOM 768 O O . PRO A 1 99 ? -10.339 -20.193 -12.476 1 82.53 643 PRO A O 1
ATOM 772 N N . LEU A 1 100 ? -11.803 -18.496 -12.17 1 83.56 644 LEU A N 1
ATOM 773 C CA . LEU A 1 100 ? -11.948 -18.656 -10.719 1 85.91 644 LEU A CA 1
ATOM 774 C C . LEU A 1 100 ? -13.226 -19.471 -10.453 1 89.05 644 LEU A C 1
ATOM 775 O O . LEU A 1 100 ? -14.19 -19.349 -11.212 1 89.27 644 LEU A O 1
ATOM 780 N N . ARG A 1 101 ? -13.235 -20.321 -9.409 1 91.49 645 ARG A N 1
ATOM 781 C CA . ARG A 1 101 ? -14.394 -21.192 -9.171 1 94.26 645 ARG A CA 1
ATOM 782 C C . ARG A 1 101 ? -15.208 -20.914 -7.914 1 96.22 645 ARG A C 1
ATOM 783 O O . ARG A 1 101 ? -14.669 -20.551 -6.873 1 96.02 645 ARG A O 1
ATOM 791 N N . CYS A 1 102 ? -16.525 -21.143 -8.031 1 97.98 646 CYS A N 1
ATOM 792 C CA . CYS A 1 102 ? -17.542 -21.061 -6.977 1 99.94 646 CYS A CA 1
ATOM 793 C C . CYS A 1 102 ? -18.611 -22.137 -7.233 1 101.32 646 CYS A C 1
ATOM 794 O O . CYS A 1 102 ? -18.772 -22.597 -8.368 1 101.76 646 CYS A O 1
ATOM 797 N N . ASN A 1 103 ? -19.336 -22.542 -6.185 1 102 647 ASN A N 1
ATOM 798 C CA . ASN A 1 103 ? -20.36 -23.588 -6.272 1 103.38 647 ASN A CA 1
ATOM 799 C C . ASN A 1 103 ? -21.552 -23.218 -7.161 1 103.98 647 ASN A C 1
ATOM 800 O O . ASN A 1 103 ? -21.776 -23.853 -8.193 1 104.16 647 ASN A O 1
ATOM 805 N N . PHE A 1 105 ? -20.679 -21.809 -10.394 1 82.64 649 PHE A N 1
ATOM 806 C CA . PHE A 1 105 ? -20.2 -21.263 -11.663 1 82.84 649 PHE A CA 1
ATOM 807 C C . PHE A 1 105 ? -18.685 -21.053 -11.692 1 82.03 649 PHE A C 1
ATOM 808 O O . PHE A 1 105 ? -18.062 -20.747 -10.666 1 81.95 649 PHE A O 1
ATOM 816 N N . GLU A 1 106 ? -18.117 -21.16 -12.901 1 80.9 650 GLU A N 1
ATOM 817 C CA . GLU A 1 106 ? -16.707 -20.906 -13.192 1 79.6 650 GLU A CA 1
ATOM 818 C C . GLU A 1 106 ? -16.641 -19.584 -13.959 1 76.2 650 GLU A C 1
ATOM 819 O O . GLU A 1 106 ? -17.446 -19.376 -14.871 1 76.5 650 GLU A O 1
ATOM 825 N N . MET A 1 107 ? -15.684 -18.709 -13.626 1 72.87 651 MET A N 1
ATOM 826 C CA . MET A 1 107 ? -15.595 -17.416 -14.314 1 70.13 651 MET A CA 1
ATOM 827 C C . MET A 1 107 ? -14.194 -16.941 -14.62 1 66.66 651 MET A C 1
ATOM 828 O O . MET A 1 107 ? -13.425 -16.676 -13.705 1 66.32 651 MET A O 1
ATOM 833 N N . ARG A 1 108 ? -13.901 -16.726 -15.892 1 64.01 652 ARG A N 1
ATOM 834 C CA . ARG A 1 108 ? -12.637 -16.141 -16.306 1 62.08 652 ARG A CA 1
ATOM 835 C C . ARG A 1 108 ? -12.849 -14.611 -16.397 1 58.76 652 ARG A C 1
ATOM 836 O O . ARG A 1 108 ? -13.837 -14.165 -16.988 1 59.39 652 ARG A O 1
ATOM 844 N N . LEU A 1 109 ? -11.962 -13.804 -15.779 1 54.82 653 LEU A N 1
ATOM 845 C CA . LEU A 1 109 ? -12.048 -12.35 -15.858 1 51.23 653 LEU A CA 1
ATOM 846 C C . LEU A 1 109 ? -11.812 -11.905 -17.32 1 50.68 653 LEU A C 1
ATOM 847 O O . LEU A 1 109 ? -10.966 -12.474 -18.009 1 49.68 653 LEU A O 1
ATOM 852 N N . SER A 1 110 ? -12.577 -10.918 -17.794 1 50.46 654 SER A N 1
ATOM 853 C CA . SER A 1 110 ? -12.445 -10.455 -19.174 1 50.68 654 SER A CA 1
ATOM 854 C C . SER A 1 110 ? -12.071 -8.952 -19.245 1 50.11 654 SER A C 1
ATOM 855 O O . SER A 1 110 ? -10.889 -8.653 -19.009 1 50.02 654 SER A O 1
ATOM 858 N N . GLU A 1 111 ? -13.004 -8.015 -19.581 1 49.47 655 GLU A N 1
ATOM 859 C CA . GLU A 1 111 ? -12.559 -6.639 -19.762 1 48.93 655 GLU A CA 1
ATOM 860 C C . GLU A 1 111 ? -12.697 -5.737 -18.522 1 47.52 655 GLU A C 1
ATOM 861 O O . GLU A 1 111 ? -13.696 -5.729 -17.82 1 46.5 655 GLU A O 1
ATOM 867 N N . PRO A 1 112 ? -11.624 -4.971 -18.253 1 47.21 656 PRO A N 1
ATOM 868 C CA . PRO A 1 112 ? -11.665 -4.011 -17.143 1 45.87 656 PRO A CA 1
ATOM 869 C C . PRO A 1 112 ? -12.682 -2.879 -17.365 1 45.34 656 PRO A C 1
ATOM 870 O O . PRO A 1 112 ? -12.806 -2.353 -18.477 1 46.21 656 PRO A O 1
ATOM 874 N N . VAL A 1 113 ? -13.403 -2.488 -16.317 1 43.27 657 VAL A N 1
ATOM 875 C CA . VAL A 1 113 ? -14.359 -1.389 -16.411 1 42.85 657 VAL A CA 1
ATOM 876 C C . VAL A 1 113 ? -13.611 -0.141 -15.989 1 43.31 657 VAL A C 1
ATOM 877 O O . VAL A 1 113 ? -13.276 -0.042 -14.825 1 43.37 657 VAL A O 1
ATOM 881 N N . PRO A 1 114 ? -13.269 0.793 -16.899 1 44.43 658 PRO A N 1
ATOM 882 C CA . PRO A 1 114 ? -12.484 1.965 -16.479 1 44.5 658 PRO A CA 1
ATOM 883 C C . PRO A 1 114 ? -13.269 3.005 -15.677 1 44.18 658 PRO A C 1
ATOM 884 O O . PRO A 1 114 ? -14.497 3.061 -15.689 1 42.22 658 PRO A O 1
ATOM 888 N N . GLN A 1 115 ? -12.533 3.809 -14.939 1 45.5 659 GLN A N 1
ATOM 889 C CA . GLN A 1 115 ? -13.118 4.89 -14.155 1 46.46 659 GLN A CA 1
ATOM 890 C C . GLN A 1 115 ? -13.463 6.019 -15.108 1 46.5 659 GLN A C 1
ATOM 891 O O . GLN A 1 115 ? -12.68 6.296 -16.002 1 46.79 659 GLN A O 1
ATOM 897 N N . THR A 1 116 ? -14.637 6.655 -14.944 1 46.15 660 THR A N 1
ATOM 898 C CA . THR A 1 116 ? -15.051 7.828 -15.744 1 45.44 660 THR A CA 1
ATOM 899 C C . THR A 1 116 ? -14.737 9.18 -15.007 1 44.58 660 THR A C 1
ATOM 900 O O . THR A 1 116 ? -14.986 10.257 -15.561 1 44.3 660 THR A O 1
ATOM 904 N N . ASN A 1 117 ? -14.25 9.102 -13.764 1 43.62 661 ASN A N 1
ATOM 905 C CA . ASN A 1 117 ? -14.044 10.22 -12.86 1 43.25 661 AS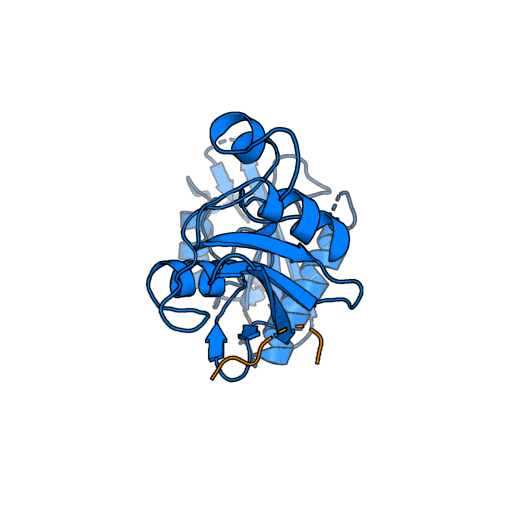N A CA 1
ATOM 906 C C . ASN A 1 117 ? -12.599 10.561 -12.523 1 43.11 661 ASN A C 1
ATOM 907 O O . ASN A 1 117 ? -12.39 11.244 -11.533 1 43.25 661 ASN A O 1
ATOM 912 N N . ALA A 1 118 ? -11.609 10.146 -13.33 1 43.11 662 ALA A N 1
ATOM 913 C CA . ALA A 1 118 ? -10.207 10.476 -13.051 1 43.77 662 ALA A CA 1
ATOM 914 C C . ALA A 1 118 ? -9.898 11.993 -13.085 1 45.37 662 ALA A C 1
ATOM 915 O O . ALA A 1 118 ? -8.859 12.426 -12.561 1 46.23 662 ALA A O 1
ATOM 917 N N . HIS A 1 119 ? -10.807 12.8 -13.687 1 44.66 663 HIS A N 1
ATOM 918 C CA . HIS A 1 119 ? -10.687 14.26 -13.754 1 43.97 663 HIS A CA 1
ATOM 919 C C . HIS A 1 119 ? -10.774 14.908 -12.358 1 44.53 663 HIS A C 1
ATOM 920 O O . HIS A 1 119 ? -10.154 15.934 -12.134 1 44.9 663 HIS A O 1
ATOM 927 N N . GLU A 1 120 ? -11.484 14.289 -11.408 1 45.09 664 GLU A N 1
ATOM 928 C CA . GLU A 1 120 ? -11.661 14.86 -10.073 1 46.22 664 GLU A CA 1
ATOM 929 C C . GLU A 1 120 ? -10.373 15.218 -9.324 1 47.94 664 GLU A C 1
ATOM 930 O O . GLU A 1 120 ? -10.423 16.026 -8.395 1 48.06 664 GLU A O 1
ATOM 936 N N . SER A 1 121 ? -9.226 14.626 -9.707 1 48.79 665 SER A N 1
ATOM 937 C CA . SER A 1 121 ? -7.949 14.943 -9.052 1 49.64 665 SER A CA 1
ATOM 938 C C . SER A 1 121 ? -7.054 15.89 -9.867 1 50.18 665 SER A C 1
ATOM 939 O O . SER A 1 121 ? -5.944 16.208 -9.438 1 50.51 665 SER A O 1
ATOM 942 N N . LYS A 1 122 ? -7.497 16.297 -11.054 1 50.24 666 LYS A N 1
ATOM 943 C CA . LYS A 1 122 ? -6.72 17.139 -11.932 1 50.5 666 LYS A CA 1
ATOM 944 C C . LYS A 1 122 ? -6.74 18.582 -11.473 1 50.57 666 LYS A C 1
ATOM 945 O O . LYS A 1 122 ? -7.744 19.047 -10.918 1 50.33 666 LYS A O 1
ATOM 951 N N . GLU A 1 123 ? -5.6 19.27 -11.621 1 50.24 667 GLU A N 1
ATOM 952 C CA . GLU A 1 123 ? -5.487 20.637 -11.155 1 50.73 667 GLU A CA 1
ATOM 953 C C . GLU A 1 123 ? -6.474 21.573 -11.87 1 49.85 667 GLU A C 1
ATOM 954 O O . GLU A 1 123 ? -6.917 22.546 -11.268 1 50.55 667 GLU A O 1
ATOM 960 N N . TRP A 1 124 ? -6.853 21.257 -13.12 1 47.82 668 TRP A N 1
ATOM 961 C CA . TRP A 1 124 ? -7.784 22.096 -13.861 1 46.78 668 TRP A CA 1
ATOM 962 C C . TRP A 1 124 ? -9.25 21.859 -13.531 1 46.84 668 TRP A C 1
ATOM 963 O O . TRP A 1 124 ? -10.093 22.582 -14.054 1 47.35 668 TRP A O 1
ATOM 974 N N . TYR A 1 125 ? -9.575 20.843 -12.709 1 45.71 669 TYR A N 1
ATOM 975 C CA . TYR A 1 125 ? -10.969 20.506 -12.444 1 44.64 669 TYR A CA 1
ATOM 976 C C . TYR A 1 125 ? -11.576 21.159 -11.18 1 44.94 669 TYR A C 1
ATOM 977 O O . TYR A 1 125 ? -10.977 21.12 -10.113 1 44.77 669 TYR A O 1
ATOM 986 N N . HIS A 1 126 ? -12.803 21.717 -11.308 1 45.17 670 HIS A N 1
ATOM 987 C CA . HIS A 1 126 ? -13.536 22.332 -10.201 1 46.18 670 HIS A CA 1
ATOM 988 C C . HIS A 1 126 ? -14.926 21.711 -10.109 1 46.95 670 HIS A C 1
ATOM 989 O O . HIS A 1 126 ? -15.732 21.899 -11.016 1 45.68 670 HIS A O 1
ATOM 996 N N . ALA A 1 127 ? -15.214 20.979 -9.012 1 47.7 671 ALA A N 1
ATOM 997 C CA . ALA A 1 127 ? -16.519 20.341 -8.814 1 48.78 671 ALA A CA 1
ATOM 998 C C . ALA A 1 127 ? -17.611 21.368 -8.517 1 50.01 671 ALA A C 1
ATOM 999 O O . ALA A 1 127 ? -18.784 21.079 -8.762 1 50.05 671 ALA A O 1
ATOM 1001 N N . SER A 1 128 ? -17.238 22.537 -7.938 1 51.27 672 SER A N 1
ATOM 1002 C CA . SER A 1 128 ? -18.148 23.632 -7.615 1 53.5 672 SER A CA 1
ATOM 1003 C C . SER A 1 128 ? -17.604 24.958 -8.118 1 54.1 672 SER A C 1
ATOM 1004 O O . SER A 1 128 ? -16.788 25.595 -7.445 1 54.94 672 SER A O 1
ATOM 1007 N N . LEU A 1 129 ? -18.089 25.395 -9.261 1 54.11 673 LEU A N 1
ATOM 1008 C CA . LEU A 1 129 ? -17.674 26.653 -9.842 1 54.98 673 LEU A CA 1
ATOM 1009 C C . LEU A 1 129 ? -18.711 27.133 -10.819 1 56.58 673 LEU A C 1
ATOM 1010 O O . LEU A 1 129 ? -19.059 26.425 -11.759 1 56.75 673 LEU A O 1
ATOM 1015 N N . THR A 1 130 ? -19.208 28.334 -10.583 1 57.12 674 THR A N 1
ATOM 1016 C CA . THR A 1 130 ? -20.22 28.976 -11.4 1 58.88 674 THR A CA 1
ATOM 1017 C C . THR A 1 130 ? -19.59 29.551 -12.704 1 59.03 674 THR A C 1
ATOM 1018 O O . THR A 1 130 ? -18.379 29.792 -12.77 1 58.61 674 THR A O 1
ATOM 1022 N N . ARG A 1 131 ? -20.419 29.818 -13.725 1 59.19 675 ARG A N 1
ATOM 1023 C CA . ARG A 1 131 ? -19.972 30.482 -14.953 1 59.87 675 ARG A CA 1
ATOM 1024 C C . ARG A 1 131 ? -19.333 31.851 -14.601 1 61.02 675 ARG A C 1
ATOM 1025 O O . ARG A 1 131 ? -18.237 32.136 -15.065 1 61.66 675 ARG A O 1
ATOM 1033 N N . ALA A 1 132 ? -19.968 32.629 -13.71 1 61.43 676 ALA A N 1
ATOM 1034 C CA . ALA A 1 132 ? -19.43 33.918 -13.272 1 62.67 676 ALA A CA 1
ATOM 1035 C C . ALA A 1 132 ? -18.12 33.755 -12.505 1 62.39 676 ALA A C 1
ATOM 1036 O O . ALA A 1 132 ? -17.201 34.562 -12.68 1 63.73 676 ALA A O 1
ATOM 1038 N N . GLN A 1 133 ? -18.049 32.728 -11.648 1 60.84 677 GLN A N 1
ATOM 1039 C CA . GLN A 1 133 ? -16.88 32.386 -10.838 1 59.75 677 GLN A CA 1
ATOM 1040 C C . GLN A 1 133 ? -15.67 32.061 -11.721 1 59.07 677 GLN A C 1
ATOM 1041 O O . GLN A 1 133 ? -14.615 32.659 -11.518 1 58.78 677 GLN A O 1
ATOM 1047 N N . ALA A 1 134 ? -15.837 31.193 -12.755 1 58.67 678 ALA A N 1
ATOM 1048 C CA . ALA A 1 134 ? -14.772 30.885 -13.73 1 58.94 678 ALA A CA 1
ATOM 1049 C C . ALA A 1 134 ? -14.286 32.139 -14.489 1 59.55 678 ALA A C 1
ATOM 1050 O O . ALA A 1 134 ? -13.085 32.288 -14.705 1 59.11 678 ALA A O 1
ATOM 1052 N N . GLU A 1 135 ? -15.222 32.997 -14.951 1 60.25 679 GLU A N 1
ATOM 1053 C CA . GLU A 1 135 ? -14.903 34.241 -15.646 1 61.82 679 GLU A CA 1
ATOM 1054 C C . GLU A 1 135 ? -14.102 35.177 -14.737 1 63.47 679 GLU A C 1
ATOM 1055 O O . GLU A 1 135 ? -13.202 35.858 -15.208 1 64 679 GLU A O 1
ATOM 1061 N N . HIS A 1 136 ? -14.424 35.207 -13.445 1 64.31 680 HIS A N 1
ATOM 1062 C CA . HIS A 1 136 ? -13.697 36.022 -12.482 1 66.37 680 HIS A CA 1
ATOM 1063 C C . HIS A 1 136 ? -12.243 35.552 -12.362 1 66.95 680 HIS A C 1
ATOM 1064 O O . HIS A 1 136 ? -11.333 36.364 -12.527 1 67.68 680 HIS A O 1
ATOM 1071 N N . MET A 1 137 ? -12.028 34.246 -12.118 1 66.17 681 MET A N 1
ATOM 1072 C CA . MET A 1 137 ? -10.698 33.65 -12.047 1 65.88 681 MET A CA 1
ATOM 1073 C C . MET A 1 137 ? -9.903 33.848 -13.368 1 65.87 681 MET A C 1
ATOM 1074 O O . MET A 1 137 ? -8.745 34.253 -13.318 1 66.21 681 MET A O 1
ATOM 1079 N N . LEU A 1 138 ? -10.497 33.523 -14.523 1 65.49 682 LEU A N 1
ATOM 1080 C CA . LEU A 1 138 ? -9.786 33.623 -15.803 1 66.12 682 LEU A CA 1
ATOM 1081 C C . LEU A 1 138 ? -9.474 35.055 -16.212 1 67.25 682 LEU A C 1
ATOM 1082 O O . LEU A 1 138 ? -8.424 35.245 -16.812 1 67.15 682 LEU A O 1
ATOM 1087 N N . MET A 1 139 ? -10.303 36.068 -15.829 1 68.54 683 MET A N 1
ATOM 1088 C CA . MET A 1 139 ? -9.967 37.469 -16.158 1 70.5 683 MET A CA 1
ATOM 1089 C C . MET A 1 139 ? -8.727 37.98 -15.387 1 71.64 683 MET A C 1
ATOM 1090 O O . MET A 1 139 ? -8.144 38.976 -15.79 1 72.82 683 MET A O 1
ATOM 1095 N N . ARG A 1 140 ? -8.298 37.273 -14.343 1 71.41 684 ARG A N 1
ATOM 1096 C CA . ARG A 1 140 ? -7.083 37.57 -13.599 1 72.18 684 ARG A CA 1
ATOM 1097 C C . ARG A 1 140 ? -5.843 36.834 -14.181 1 73.2 684 ARG A C 1
ATOM 1098 O O . ARG A 1 140 ? -4.758 36.953 -13.633 1 74.03 684 ARG A O 1
ATOM 1106 N N . VAL A 1 141 ? -5.991 36.068 -15.268 1 73.04 685 VAL A N 1
ATOM 1107 C CA . VAL A 1 141 ? -4.867 35.361 -15.884 1 72.86 685 VAL A CA 1
ATOM 1108 C C . VAL A 1 141 ? -4.721 35.884 -17.296 1 73.48 685 VAL A C 1
ATOM 1109 O O . VAL A 1 141 ? -5.412 35.426 -18.194 1 72.84 685 VAL A O 1
ATOM 1113 N N . PRO A 1 142 ? -3.846 36.877 -17.502 1 74.49 686 PRO A N 1
ATOM 1114 C CA . PRO A 1 142 ? -3.726 37.494 -18.834 1 74.84 686 PRO A CA 1
ATOM 1115 C C . PRO A 1 142 ? -2.905 36.679 -19.843 1 74.84 686 PRO A C 1
ATOM 1116 O O . PRO A 1 142 ? -1.955 37.186 -20.432 1 76 686 PRO A O 1
ATOM 1120 N N . ARG A 1 143 ? -3.278 35.415 -20.019 1 73.48 687 ARG A N 1
ATOM 1121 C CA . ARG A 1 143 ? -2.659 34.45 -20.9 1 72.57 687 ARG A CA 1
ATOM 1122 C C . ARG A 1 143 ? -3.79 33.76 -21.681 1 70.48 687 ARG A C 1
ATOM 1123 O O . ARG A 1 143 ? -4.796 33.35 -21.091 1 69.83 687 ARG A O 1
ATOM 1131 N N . ASP A 1 144 ? -3.653 33.699 -23.002 1 68.61 688 ASP A N 1
ATOM 1132 C CA . ASP A 1 144 ? -4.613 32.988 -23.827 1 66.84 688 ASP A CA 1
ATOM 1133 C C . ASP A 1 144 ? -4.229 31.51 -23.712 1 64.23 688 ASP A C 1
ATOM 1134 O O . ASP A 1 144 ? -3.039 31.16 -23.632 1 64.5 688 ASP A O 1
ATOM 1139 N N . GLY A 1 145 ? -5.235 30.662 -23.635 1 61.39 689 GLY A N 1
ATOM 1140 C CA . GLY A 1 145 ? -5.002 29.256 -23.376 1 59.59 689 GLY A CA 1
ATOM 1141 C C . GLY A 1 145 ? -5.1 28.939 -21.892 1 57.82 689 GLY A C 1
ATOM 1142 O O . GLY A 1 145 ? -4.922 27.782 -21.519 1 57.41 689 GLY A O 1
ATOM 1143 N N . ALA A 1 146 ? -5.388 29.946 -21.009 1 56.12 690 ALA A N 1
ATOM 1144 C CA . ALA A 1 146 ? -5.624 29.643 -19.595 1 55.09 690 ALA A CA 1
ATOM 1145 C C . ALA A 1 146 ? -7.015 29.01 -19.569 1 52.83 690 ALA A C 1
ATOM 1146 O O . ALA A 1 146 ? -7.902 29.453 -20.314 1 52.61 690 ALA A O 1
ATOM 1148 N N . PHE A 1 147 ? -7.174 27.909 -18.815 1 50.62 691 PHE A N 1
ATOM 1149 C CA . PHE A 1 147 ? -8.436 27.186 -18.834 1 48.94 691 PHE A CA 1
ATOM 1150 C C . PHE A 1 147 ? -8.763 26.516 -17.513 1 48.09 691 PHE A C 1
ATOM 1151 O O . PHE A 1 147 ? -7.882 26.266 -16.719 1 49.54 691 PHE A O 1
ATOM 1159 N N . LEU A 1 148 ? -10.004 26.121 -17.348 1 45.49 692 LEU A N 1
ATOM 1160 C CA . LEU A 1 148 ? -10.446 25.308 -16.244 1 44.71 692 LEU A CA 1
ATOM 1161 C C . LEU A 1 148 ? -11.649 24.489 -16.734 1 43.49 692 LEU A C 1
ATOM 1162 O O . LEU A 1 148 ? -12.227 24.77 -17.801 1 42.7 692 LEU A O 1
ATOM 1167 N N . VAL A 1 149 ? -11.946 23.41 -16.03 1 42.85 693 VAL A N 1
ATOM 1168 C CA . VAL A 1 149 ? -13.119 22.616 -16.323 1 43.19 693 VAL A CA 1
ATOM 1169 C C . VAL A 1 149 ? -13.962 22.669 -15.083 1 44.49 693 VAL A C 1
ATOM 1170 O O . VAL A 1 149 ? -13.45 22.495 -13.97 1 44.5 693 VAL A O 1
ATOM 1174 N N . ARG A 1 150 ? -15.248 22.942 -15.251 1 44.89 694 ARG A N 1
ATOM 1175 C CA . ARG A 1 150 ? -16.136 23.003 -14.1 1 45.31 694 ARG A CA 1
ATOM 1176 C C . ARG A 1 150 ? -17.356 22.086 -14.28 1 45.87 694 ARG A C 1
ATOM 1177 O O . ARG A 1 150 ? -17.84 21.91 -15.397 1 44.69 694 ARG A O 1
ATOM 1185 N N . LYS A 1 151 ? -17.835 21.481 -13.186 1 46.75 695 LYS A N 1
ATOM 1186 C CA . LYS A 1 151 ? -19.062 20.691 -13.225 1 48.87 695 LYS A CA 1
ATOM 1187 C C . LYS A 1 151 ? -20.251 21.664 -13.437 1 51.54 695 LYS A C 1
ATOM 1188 O O . LYS A 1 151 ? -20.248 22.785 -12.89 1 51.82 695 LYS A O 1
ATOM 1194 N N . ARG A 1 152 ? -21.248 21.262 -14.245 1 52.86 696 ARG A N 1
ATOM 1195 C CA . ARG A 1 152 ? -22.446 22.077 -14.454 1 54.4 696 ARG A CA 1
ATOM 1196 C C . ARG A 1 152 ? -23.609 21.592 -13.546 1 57.55 696 ARG A C 1
ATOM 1197 O O . ARG A 1 152 ? -23.453 20.6 -12.841 1 57.94 696 ARG A O 1
ATOM 1205 N N . ASN A 1 153 ? -24.757 22.282 -13.542 1 60.19 697 ASN A N 1
ATOM 1206 C CA . ASN A 1 153 ? -25.899 21.886 -12.702 1 63.1 697 ASN A CA 1
ATOM 1207 C C . ASN A 1 153 ? -26.628 20.628 -13.186 1 64.36 697 ASN A C 1
ATOM 1208 O O . ASN A 1 153 ? -27.226 19.92 -12.372 1 65.85 697 ASN A O 1
ATOM 1213 N N . GLU A 1 154 ? -26.588 20.342 -14.491 1 64.06 698 GLU A N 1
ATOM 1214 C CA . GLU A 1 154 ? -27.18 19.111 -15.016 1 64.26 698 GLU A CA 1
ATOM 1215 C C . GLU A 1 154 ? -26.214 17.979 -14.642 1 62.72 698 GLU A C 1
ATOM 1216 O O . GLU A 1 154 ? -25 18.193 -14.696 1 62.65 698 GLU A O 1
ATOM 1222 N N . PRO A 1 155 ? -26.697 16.767 -14.28 1 61.07 699 PRO A N 1
ATOM 1223 C CA . PRO A 1 155 ? -25.758 15.67 -14.015 1 59.32 699 PRO A CA 1
ATOM 1224 C C . PRO A 1 155 ? -25.056 15.276 -15.32 1 56.98 699 PRO A C 1
ATOM 1225 O O . PRO A 1 155 ? -25.628 15.447 -16.404 1 57.49 699 PRO A O 1
ATOM 1229 N N . ASN A 1 156 ? -23.799 14.811 -15.216 1 54.36 700 ASN A N 1
ATOM 1230 C CA . ASN A 1 156 ? -22.993 14.374 -16.343 1 53.42 700 ASN A CA 1
ATOM 1231 C C . ASN A 1 156 ? -22.797 15.481 -17.392 1 52.02 700 ASN A C 1
ATOM 1232 O O . ASN A 1 156 ? -22.8 15.218 -18.597 1 51.48 700 ASN A O 1
ATOM 1237 N N . SER A 1 157 ? -22.666 16.721 -16.926 1 50.79 701 SER A N 1
ATOM 1238 C CA . SER A 1 157 ? -22.477 17.871 -17.788 1 50.43 701 SER A CA 1
ATOM 1239 C C . SER A 1 157 ? -21.353 18.719 -17.181 1 48.96 701 SER A C 1
ATOM 1240 O O . SER A 1 157 ? -21.264 18.87 -15.954 1 49.67 701 SER A O 1
ATOM 1243 N N . TYR A 1 158 ? -20.484 19.245 -18.036 1 46.31 702 TYR A N 1
ATOM 1244 C CA . TYR A 1 158 ? -19.33 20.045 -17.661 1 44.29 702 TYR A CA 1
ATOM 1245 C C . TYR A 1 158 ? -19.18 21.228 -18.579 1 45.12 702 TYR A C 1
ATOM 1246 O O . TYR A 1 158 ? -19.809 21.28 -19.631 1 45.11 702 TYR A O 1
ATOM 1255 N N . ALA A 1 159 ? -18.304 22.173 -18.208 1 45.53 703 ALA A N 1
ATOM 1256 C CA . ALA A 1 159 ? -17.965 23.284 -19.085 1 46.29 703 ALA A CA 1
ATOM 1257 C C . ALA A 1 159 ? -16.462 23.518 -19.042 1 45.7 703 ALA A C 1
ATOM 1258 O O . ALA A 1 159 ? -15.86 23.444 -17.987 1 46.22 703 ALA A O 1
ATOM 1260 N N . ILE A 1 160 ? -15.868 23.766 -20.178 1 44.86 704 ILE A N 1
ATOM 1261 C CA . ILE A 1 160 ? -14.468 24.172 -20.285 1 44.97 704 ILE A CA 1
ATOM 1262 C C . ILE A 1 160 ? -14.524 25.709 -20.404 1 45.32 704 ILE A C 1
ATOM 1263 O O . ILE A 1 160 ? -15.155 26.218 -21.327 1 45.86 704 ILE A O 1
ATOM 1268 N N . SER A 1 161 ? -1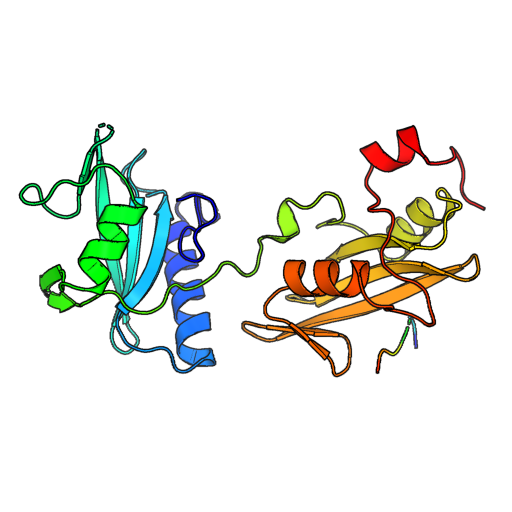3.957 26.432 -19.44 1 45.28 705 SER A N 1
ATOM 1269 C CA . SER A 1 161 ? -13.909 27.887 -19.516 1 47.04 705 SER A CA 1
ATOM 1270 C C . SER A 1 161 ? -12.478 28.229 -19.915 1 47.9 705 SER A C 1
ATOM 1271 O O . SER A 1 161 ? -11.541 27.652 -19.367 1 48.26 705 SER A O 1
ATOM 1274 N N . PHE A 1 162 ? -12.308 29.065 -20.925 1 48.31 706 PHE A N 1
ATOM 1275 C CA . PHE A 1 162 ? -10.972 29.371 -21.418 1 50.73 706 PHE A CA 1
ATOM 1276 C C . PHE A 1 162 ? -10.804 30.813 -21.852 1 54.23 706 PHE A C 1
ATOM 1277 O O . PHE A 1 162 ? -11.777 31.504 -22.162 1 54.85 706 PHE A O 1
ATOM 1285 N N . ARG A 1 163 ? -9.557 31.26 -21.902 1 56.59 707 ARG A N 1
ATOM 1286 C CA . ARG A 1 163 ? -9.24 32.604 -22.324 1 59.95 707 ARG A CA 1
ATOM 1287 C C . ARG A 1 163 ? -8.751 32.587 -23.769 1 62.96 707 ARG A C 1
ATOM 1288 O O . ARG A 1 163 ? -7.8 31.874 -24.089 1 63.02 707 ARG A O 1
ATOM 1296 N N . ALA A 1 164 ? -9.432 33.344 -24.654 1 64.94 708 ALA A N 1
ATOM 1297 C CA . ALA A 1 164 ? -9.111 33.409 -26.081 1 66.96 708 ALA A CA 1
ATOM 1298 C C . ALA A 1 164 ? -9.497 34.781 -26.632 1 70.16 708 ALA A C 1
ATOM 1299 O O . ALA A 1 164 ? -10.573 35.289 -26.317 1 70.45 708 ALA A O 1
ATOM 1301 N N . GLU A 1 165 ? -8.613 35.398 -27.417 1 72.61 709 GLU A N 1
ATOM 1302 C CA . GLU A 1 165 ? -8.838 36.748 -27.975 1 75.15 709 GLU A CA 1
ATOM 1303 C C . GLU A 1 165 ? -9.111 37.79 -26.869 1 76.81 709 GLU A C 1
ATOM 1304 O O . GLU A 1 165 ? -9.902 38.707 -27.075 1 77.81 709 GLU A O 1
ATOM 1310 N N . GLY A 1 166 ? -8.513 37.603 -25.696 1 76.47 710 GLY A N 1
ATOM 1311 C CA . GLY A 1 166 ? -8.692 38.509 -24.563 1 76.94 710 GLY A CA 1
ATOM 1312 C C . GLY A 1 166 ? -10.007 38.394 -23.803 1 76.39 710 GLY A C 1
ATOM 1313 O O . GLY A 1 166 ? -10.268 39.181 -22.896 1 77.36 710 GLY A O 1
ATOM 1314 N N . LYS A 1 167 ? -10.865 37.446 -24.191 1 74.63 711 LYS A N 1
ATOM 1315 C CA . LYS A 1 167 ? -12.185 37.236 -23.591 1 72.74 711 LYS A CA 1
ATOM 1316 C C . LYS A 1 167 ? -12.31 35.789 -23.064 1 69.41 711 LYS A C 1
ATOM 1317 O O . LYS A 1 167 ? -11.554 34.9 -23.464 1 68.72 711 LYS A O 1
ATOM 1323 N N . ILE A 1 168 ? -13.292 35.559 -22.2 1 67.15 712 ILE A N 1
ATOM 1324 C CA . ILE A 1 168 ? -13.521 34.241 -21.652 1 65.75 712 ILE A CA 1
ATOM 1325 C C . ILE A 1 168 ? -14.665 33.609 -22.376 1 64.56 712 ILE A C 1
ATOM 1326 O O . ILE A 1 168 ? -15.744 34.202 -22.461 1 66.14 712 ILE A O 1
ATOM 1331 N N . LYS A 1 169 ? -14.417 32.438 -22.952 1 61.18 713 LYS A N 1
ATOM 1332 C CA . LYS A 1 169 ? -15.431 31.691 -23.661 1 59.3 713 LYS A CA 1
ATOM 1333 C C . LYS A 1 169 ? -15.653 30.342 -22.95 1 57.56 713 LYS A C 1
ATOM 1334 O O . LYS A 1 169 ? -14.815 29.923 -22.157 1 57.33 713 LYS A O 1
ATOM 1340 N N . HIS A 1 170 ? -16.8 29.693 -23.207 1 56.28 714 HIS A N 1
ATOM 1341 C CA . HIS A 1 170 ? -17.19 28.444 -22.563 1 55.65 714 HIS A CA 1
ATOM 1342 C C . HIS A 1 170 ? -17.662 27.41 -23.592 1 55.16 714 HIS A C 1
ATOM 1343 O O . HIS A 1 170 ? -18.261 27.763 -24.597 1 55.78 714 HIS A O 1
ATOM 1350 N N . CYS A 1 171 ? -17.35 26.148 -23.357 1 53.88 715 CYS A N 1
ATOM 1351 C CA . CYS A 1 171 ? -17.758 25.029 -24.201 1 53.68 715 CYS A CA 1
ATOM 1352 C C . CYS A 1 171 ? -18.503 24.03 -23.284 1 53.49 715 CYS A C 1
ATOM 1353 O O . CYS A 1 171 ? -18.091 23.821 -22.154 1 52.94 715 CYS A O 1
ATOM 1356 N N . ARG A 1 172 ? -19.583 23.423 -23.765 1 53.52 716 ARG A N 1
ATOM 1357 C CA . ARG A 1 172 ? -20.33 22.423 -23.001 1 53.15 716 ARG A CA 1
ATOM 1358 C C . ARG A 1 172 ? -19.777 21.052 -23.374 1 51.34 716 ARG A C 1
ATOM 1359 O O . ARG A 1 172 ? -19.615 20.771 -24.569 1 51.48 716 ARG A O 1
ATOM 1367 N N . VAL A 1 173 ? -19.476 20.213 -22.363 1 49.55 717 VAL A N 1
ATOM 1368 C CA . VAL A 1 173 ? -19.023 18.824 -22.514 1 48.68 717 VAL A CA 1
ATOM 1369 C C . VAL A 1 173 ? -20.065 17.929 -21.855 1 48.41 717 VAL A C 1
ATOM 1370 O O . VAL A 1 173 ? -20.483 18.206 -20.738 1 48 717 VAL A O 1
ATOM 1374 N N . GLN A 1 174 ? -20.538 16.919 -22.566 1 49.21 718 GLN A N 1
ATOM 1375 C CA . GLN A 1 174 ? -21.548 16.033 -22.016 1 51.04 718 GLN A CA 1
ATOM 1376 C C . GLN A 1 174 ? -21.003 14.639 -21.79 1 50.79 718 GLN A C 1
ATOM 1377 O O . GLN A 1 174 ? -20.36 14.094 -22.673 1 51.43 718 GLN A O 1
ATOM 1383 N N . GLN A 1 175 ? -21.201 14.081 -20.595 1 50.12 719 GLN A N 1
ATOM 1384 C CA . GLN A 1 175 ? -20.836 12.701 -20.339 1 49.85 719 GLN A CA 1
ATOM 1385 C C . GLN A 1 175 ? -22.048 11.92 -20.871 1 51.04 719 GLN A C 1
ATOM 1386 O O . GLN A 1 175 ? -23.169 12.106 -20.386 1 51.37 719 GLN A O 1
ATOM 1392 N N . GLU A 1 176 ? -21.849 11.134 -21.925 1 51.78 720 GLU A N 1
ATOM 1393 C CA . GLU A 1 176 ? -22.933 10.37 -22.537 1 53.92 720 GLU A CA 1
ATOM 1394 C C . GLU A 1 176 ? -22.644 8.902 -22.327 1 54.45 720 GLU A C 1
ATOM 1395 O O . GLU A 1 176 ? -21.945 8.294 -23.126 1 54.99 720 GLU A O 1
ATOM 1401 N N . GLY A 1 177 ? -23.065 8.384 -21.187 1 54.41 721 GLY A N 1
ATOM 1402 C CA . GLY A 1 177 ? -22.768 7.012 -20.822 1 54.7 721 GLY A CA 1
ATOM 1403 C C . GLY A 1 177 ? -21.311 6.791 -20.471 1 54.32 721 GLY A C 1
ATOM 1404 O O . GLY A 1 177 ? -20.834 7.309 -19.467 1 54.69 721 GLY A O 1
ATOM 1405 N N . GLN A 1 178 ? -20.598 5.991 -21.274 1 53.76 722 GLN A N 1
ATOM 1406 C CA . GLN A 1 178 ? -19.191 5.659 -21.012 1 53.35 722 GLN A CA 1
ATOM 1407 C C . GLN A 1 178 ? -18.171 6.535 -21.786 1 53.63 722 GLN A C 1
ATOM 1408 O O . GLN A 1 178 ? -16.959 6.274 -21.713 1 53.67 722 GLN A O 1
ATOM 1414 N N . THR A 1 179 ? -18.661 7.53 -22.564 1 53.06 723 THR A N 1
ATOM 1415 C CA . THR A 1 179 ? -17.804 8.445 -23.323 1 53.42 723 THR A CA 1
ATOM 1416 C C . THR A 1 179 ? -18.194 9.929 -23.083 1 52.6 723 THR A C 1
ATOM 1417 O O . THR A 1 179 ? -19.26 10.207 -22.531 1 52.87 723 THR A O 1
ATOM 1421 N N . VAL A 1 180 ? -17.342 10.882 -23.502 1 51.62 724 VAL A N 1
ATOM 1422 C CA . VAL A 1 180 ? -17.652 12.3 -23.373 1 51.5 724 VAL A CA 1
ATOM 1423 C C . VAL A 1 180 ? -17.72 12.958 -24.766 1 52.21 724 VAL A C 1
ATOM 1424 O O . VAL A 1 180 ? -16.93 12.642 -25.658 1 52.2 724 VAL A O 1
ATOM 1428 N N . MET A 1 181 ? -18.676 13.862 -24.94 1 52.47 725 MET A N 1
ATOM 1429 C CA . MET A 1 181 ? -18.902 14.542 -26.2 1 54.09 725 MET A CA 1
ATOM 1430 C C . MET A 1 181 ? -18.677 16.047 -26.064 1 54.27 725 MET A C 1
ATOM 1431 O O . MET A 1 181 ? -19.17 16.668 -25.123 1 54.02 725 MET A O 1
ATOM 1436 N N . LEU A 1 182 ? -17.908 16.606 -26.999 1 54.72 726 LEU A N 1
ATOM 1437 C CA . LEU A 1 182 ? -17.647 18.026 -27.184 1 55.89 726 LEU A CA 1
ATOM 1438 C C . LEU A 1 182 ? -18.005 18.266 -28.636 1 58.38 726 LEU A C 1
ATOM 1439 O O . LEU A 1 182 ? -17.219 17.959 -29.537 1 58.08 726 LEU A O 1
ATOM 1444 N N . GLY A 1 183 ? -19.234 18.725 -28.845 1 60.38 727 GLY A N 1
ATOM 1445 C CA . GLY A 1 183 ? -19.789 18.94 -30.165 1 62.62 727 GLY A CA 1
ATOM 1446 C C . GLY A 1 183 ? -19.954 17.602 -30.847 1 65.5 727 GLY A C 1
ATOM 1447 O O . GLY A 1 183 ? -20.667 16.726 -30.349 1 66.11 727 GLY A O 1
ATOM 1448 N N . ASN A 1 184 ? -19.215 17.413 -31.941 1 66.74 728 ASN A N 1
ATOM 1449 C CA . ASN A 1 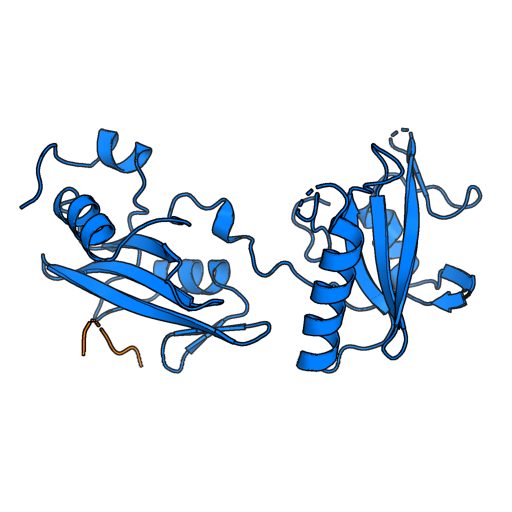184 ? -19.224 16.162 -32.688 1 67.82 728 ASN A CA 1
ATOM 1450 C C . ASN A 1 184 ? -17.973 15.288 -32.44 1 66.51 728 ASN A C 1
ATOM 1451 O O . ASN A 1 184 ? -17.791 14.278 -33.123 1 67.73 728 ASN A O 1
ATOM 1456 N N . SER A 1 185 ? -17.103 15.691 -31.524 1 63.82 729 SER A N 1
ATOM 1457 C CA . SER A 1 185 ? -15.912 14.932 -31.196 1 62.62 729 SER A CA 1
ATOM 1458 C C . SER A 1 185 ? -16.186 14.063 -29.958 1 59.95 729 SER A C 1
ATOM 1459 O O . SER A 1 185 ? -16.802 14.525 -28.99 1 59.08 729 SER A O 1
ATOM 1462 N N . GLU A 1 186 ? -15.709 12.806 -29.997 1 57.34 730 GLU A N 1
ATOM 1463 C CA . GLU A 1 186 ? -15.928 11.835 -28.947 1 55.04 730 GLU A CA 1
ATOM 1464 C C . GLU A 1 186 ? -14.635 11.33 -28.348 1 53.29 730 GLU A C 1
ATOM 1465 O O . GLU A 1 186 ? -13.725 10.968 -29.083 1 54.13 730 GLU A O 1
ATOM 1471 N N . PHE A 1 187 ? -14.566 11.274 -27.005 1 50.84 731 PHE A N 1
ATOM 1472 C CA . PHE A 1 187 ? -13.406 10.774 -26.261 1 50.04 731 PHE A CA 1
ATOM 1473 C C . PHE A 1 187 ? -13.866 9.732 -25.221 1 49.4 731 PHE A C 1
ATOM 1474 O O . PHE A 1 187 ? -15.056 9.664 -24.894 1 48.61 731 PHE A O 1
ATOM 1482 N N . ASP A 1 188 ? -12.941 8.901 -24.734 1 49.59 732 ASP A N 1
ATOM 1483 C CA . ASP A 1 188 ? -13.277 7.895 -23.727 1 50.93 732 ASP A CA 1
ATOM 1484 C C . ASP A 1 188 ? -13.609 8.541 -22.367 1 51.18 732 ASP A C 1
ATOM 1485 O O . ASP A 1 188 ? -14.409 7.991 -21.6 1 51.59 732 ASP A O 1
ATOM 1490 N N . SER A 1 189 ? -13.002 9.707 -22.063 1 50.14 733 SER A N 1
ATOM 1491 C CA . SER A 1 189 ? -13.227 10.376 -20.778 1 49.35 733 SER A CA 1
ATOM 1492 C C . SER A 1 189 ? -12.879 11.862 -20.853 1 48.8 733 SER A C 1
ATOM 1493 O O . SER A 1 189 ? -12.206 12.296 -21.792 1 49.43 733 SER A O 1
ATOM 1496 N N . LEU A 1 190 ? -13.303 12.627 -19.833 1 47.26 734 LEU A N 1
ATOM 1497 C CA . LEU A 1 190 ? -13.006 14.041 -19.664 1 46.35 734 LEU A CA 1
ATOM 1498 C C . LEU A 1 190 ? -11.463 14.265 -19.664 1 45.85 734 LEU A C 1
ATOM 1499 O O . LEU A 1 190 ? -10.987 15.146 -20.378 1 45.19 734 LEU A O 1
ATOM 1504 N N . VAL A 1 191 ? -10.681 13.402 -18.965 1 45.64 735 VAL A N 1
ATOM 1505 C CA . VAL A 1 191 ? -9.199 13.461 -18.966 1 46.25 735 VAL A CA 1
ATOM 1506 C C . VAL A 1 191 ? -8.632 13.307 -20.374 1 46.96 735 VAL A C 1
ATOM 1507 O O . VAL A 1 191 ? -7.692 14.023 -20.747 1 47.46 735 VAL A O 1
ATOM 1511 N N . ASP A 1 192 ? -9.19 12.372 -21.155 1 47.38 736 ASP A N 1
ATOM 1512 C CA . ASP A 1 192 ? -8.742 12.163 -22.526 1 49.22 736 ASP A CA 1
ATOM 1513 C C . ASP A 1 192 ? -9.079 13.373 -23.416 1 48.5 736 ASP A C 1
ATOM 1514 O O . ASP A 1 192 ? -8.295 13.708 -24.285 1 49.41 736 ASP A O 1
ATOM 1519 N N . LEU A 1 193 ? -10.265 13.966 -23.243 1 47.51 737 LEU A N 1
ATOM 1520 C CA . LEU A 1 193 ? -10.715 15.135 -23.988 1 48.11 737 LEU A CA 1
ATOM 1521 C C . LEU A 1 193 ? -9.746 16.305 -23.745 1 47.98 737 LEU A C 1
ATOM 1522 O O . LEU A 1 193 ? -9.279 16.909 -24.707 1 48.08 737 LEU A O 1
ATOM 1527 N N . ILE A 1 194 ? -9.422 16.594 -22.461 1 47.48 738 ILE A N 1
ATOM 1528 C CA . ILE A 1 194 ? -8.519 17.684 -22.078 1 48.04 738 ILE A CA 1
ATOM 1529 C C . ILE A 1 194 ? -7.109 17.462 -22.603 1 50.63 738 ILE A C 1
ATOM 1530 O O . ILE A 1 194 ? -6.52 18.377 -23.171 1 52.39 738 ILE A O 1
ATOM 1535 N N . SER A 1 195 ? -6.582 16.242 -22.479 1 51.53 739 SER A N 1
ATOM 1536 C CA . SER A 1 195 ? -5.241 15.93 -22.992 1 52.8 739 SER A CA 1
ATOM 1537 C C . SER A 1 195 ? -5.185 16.096 -24.508 1 53.01 739 SER A C 1
ATOM 1538 O O . SER A 1 195 ? -4.149 16.478 -25.027 1 53.04 739 SER A O 1
ATOM 1541 N N . TYR A 1 196 ? -6.28 15.809 -25.22 1 53.75 740 TYR A N 1
ATOM 1542 C CA . TYR A 1 196 ? -6.322 15.987 -26.686 1 55.17 740 TYR A CA 1
ATOM 1543 C C . TYR A 1 196 ? -6.293 17.454 -27.036 1 56.12 740 TYR A C 1
ATOM 1544 O O . TYR A 1 196 ?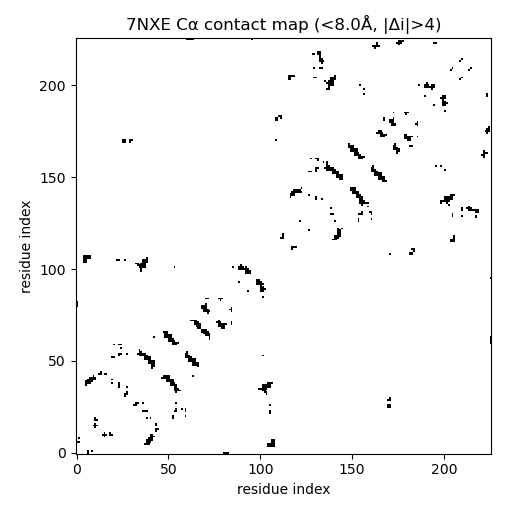 -5.67 17.83 -28.023 1 57.38 740 TYR A O 1
ATOM 1553 N N . TYR A 1 197 ? -7.05 18.273 -26.293 1 55.92 741 TYR A N 1
ATOM 1554 C CA . TYR A 1 197 ? -7.126 19.697 -26.583 1 56.52 741 TYR A CA 1
ATOM 1555 C C . TYR A 1 197 ? -5.95 20.514 -26.025 1 57.26 741 TYR A C 1
ATOM 1556 O O . TYR A 1 197 ? -5.897 21.717 -26.254 1 57.19 741 TYR A O 1
ATOM 1565 N N . GLU A 1 198 ? -4.971 19.865 -25.393 1 57.98 742 GLU A N 1
ATOM 1566 C CA . GLU A 1 198 ? -3.719 20.533 -25.02 1 59.26 742 GLU A CA 1
ATOM 1567 C C . GLU A 1 198 ? -2.72 20.447 -26.192 1 60.8 742 GLU A C 1
ATOM 1568 O O . GLU A 1 198 ? -1.764 21.213 -26.23 1 62.14 742 GLU A O 1
ATOM 1574 N N . LYS A 1 199 ? -2.91 19.492 -27.116 1 61.13 743 LYS A N 1
ATOM 1575 C CA . LYS A 1 199 ? -2.067 19.28 -28.28 1 62.32 743 LYS A CA 1
ATOM 1576 C C . LYS A 1 199 ? -2.764 19.707 -29.591 1 61.63 743 LYS A C 1
ATOM 1577 O O . LYS A 1 199 ? -2.097 19.769 -30.61 1 61.55 743 LYS A O 1
ATOM 1583 N N . HIS A 1 200 ? -4.097 19.899 -29.595 1 60.87 744 HIS A N 1
ATOM 1584 C CA . HIS A 1 200 ? -4.848 20.315 -30.795 1 60.78 744 HIS A CA 1
ATOM 1585 C C . HIS A 1 200 ? -5.802 21.437 -30.408 1 59.63 744 HIS A C 1
ATOM 1586 O O . HIS A 1 200 ? -6.345 21.438 -29.291 1 59.47 744 HIS A O 1
ATOM 1593 N N . PRO A 1 201 ? -5.999 22.417 -31.315 1 58.3 745 PRO A N 1
ATOM 1594 C CA . PRO A 1 201 ? -6.857 23.555 -30.969 1 57.18 745 PRO A CA 1
ATOM 1595 C C . PRO A 1 201 ? -8.299 23.185 -30.651 1 55.79 745 PRO A C 1
ATOM 1596 O O . PRO A 1 201 ? -8.909 22.346 -31.325 1 55.37 745 PRO A O 1
ATOM 1600 N N . LEU A 1 202 ? -8.83 23.811 -29.598 1 54.38 746 LEU A N 1
ATOM 1601 C CA . LEU A 1 202 ? -10.208 23.664 -29.151 1 53.98 746 LEU A CA 1
ATOM 1602 C C . LEU A 1 202 ? -11.046 24.792 -29.784 1 54.73 746 LEU A C 1
ATOM 1603 O O . LEU A 1 202 ? -12.16 24.556 -30.24 1 55.1 746 LEU A O 1
ATOM 1608 N N . TYR A 1 203 ? -10.508 26.012 -29.802 1 54.75 747 TYR A N 1
ATOM 1609 C CA . TYR A 1 203 ? -11.226 27.165 -30.283 1 55.11 747 TYR A CA 1
ATOM 1610 C C . TYR A 1 203 ? -10.292 28 -31.145 1 55.44 747 TYR A C 1
ATOM 1611 O O . TYR A 1 203 ? -9.293 28.508 -30.654 1 55.03 747 TYR A O 1
ATOM 1620 N N . ARG A 1 204 ? -10.565 28.078 -32.46 1 56.07 748 ARG A N 1
ATOM 1621 C CA . ARG A 1 204 ? -9.69 28.767 -33.41 1 57.52 748 ARG A CA 1
ATOM 1622 C C . ARG A 1 204 ? -8.281 28.084 -33.372 1 58.56 748 ARG A C 1
ATOM 1623 O O . ARG A 1 204 ? -8.249 26.858 -33.467 1 59.15 748 ARG A O 1
ATOM 1631 N N . LYS A 1 205 ? -7.164 28.81 -33.15 1 58.59 749 LYS A N 1
ATOM 1632 C CA . LYS A 1 205 ? -5.855 28.176 -33.001 1 58.79 749 LYS A CA 1
ATOM 1633 C C . LYS A 1 205 ? -5.486 27.943 -31.506 1 58.8 749 LYS A C 1
ATOM 1634 O O . LYS A 1 205 ? -4.383 27.481 -31.243 1 59.8 749 LYS A O 1
ATOM 1640 N N . MET A 1 206 ? -6.369 28.302 -30.549 1 57.4 750 MET A N 1
ATOM 1641 C CA . MET A 1 206 ? -6.091 28.164 -29.106 1 57.27 750 MET A CA 1
ATOM 1642 C C . MET A 1 206 ? -6.146 26.758 -28.601 1 56.67 750 MET A C 1
ATOM 1643 O O . MET A 1 206 ? -7.164 26.086 -28.729 1 56.38 750 MET A O 1
ATOM 1648 N N . LYS A 1 207 ? -5.068 26.331 -27.96 1 56.95 751 LYS A N 1
ATOM 1649 C CA . LYS A 1 207 ? -4.988 25.046 -27.266 1 57.23 751 LYS A CA 1
ATOM 1650 C C . LYS A 1 207 ? -5.126 25.309 -25.767 1 57.35 751 LYS A C 1
ATOM 1651 O O . LYS A 1 207 ? -4.915 26.434 -25.311 1 57.95 751 LYS A O 1
ATOM 1657 N N . LEU A 1 208 ? -5.458 24.271 -24.993 1 56.61 752 LEU A N 1
ATOM 1658 C CA . LEU A 1 208 ? -5.542 24.403 -23.549 1 56.72 752 LEU A CA 1
ATOM 1659 C C . LEU A 1 208 ? -4.108 24.364 -23.058 1 58.77 752 LEU A C 1
ATOM 1660 O O . LEU A 1 208 ? -3.434 23.36 -23.247 1 59.95 752 LEU A O 1
ATOM 1665 N N . ARG A 1 209 ? -3.613 25.48 -22.544 1 59.36 753 ARG A N 1
ATOM 1666 C CA . ARG A 1 209 ? -2.226 25.615 -22.124 1 61.04 753 ARG A CA 1
ATOM 1667 C C . ARG A 1 209 ? -1.993 25.8 -20.618 1 61.5 753 ARG A C 1
ATOM 1668 O O . ARG A 1 209 ? -1.02 25.256 -20.101 1 61.89 753 ARG A O 1
ATOM 1676 N N . TYR A 1 210 ? -2.778 26.659 -19.947 1 61.3 754 TYR A N 1
ATOM 1677 C CA . TYR A 1 210 ? -2.529 26.975 -18.54 1 61.9 754 TYR A CA 1
ATOM 1678 C C . TYR A 1 210 ? -3.652 26.554 -17.616 1 60.17 754 TYR A C 1
ATOM 1679 O O . TYR A 1 210 ? -4.649 27.263 -17.501 1 59.35 754 TYR A O 1
ATOM 1688 N N . PRO A 1 211 ? -3.494 25.405 -16.935 1 59.74 755 PRO A N 1
ATOM 1689 C CA . PRO A 1 211 ? -4.555 24.933 -16.011 1 59.32 755 PRO A CA 1
ATOM 1690 C C . PRO A 1 211 ? -4.748 25.871 -14.824 1 58.96 755 PRO A C 1
ATOM 1691 O O . PRO A 1 211 ? -3.77 26.203 -14.17 1 60.38 755 PRO A O 1
ATOM 1695 N N . ILE A 1 212 ? -5.976 26.36 -14.583 1 57.73 756 ILE A N 1
ATOM 1696 C CA . ILE A 1 212 ? -6.202 27.356 -13.536 1 57.98 756 ILE A CA 1
ATOM 1697 C C . ILE A 1 212 ? -6.964 26.852 -12.306 1 59.16 756 ILE A C 1
ATOM 1698 O O . ILE A 1 212 ? -8.107 26.389 -12.391 1 58.47 756 ILE A O 1
ATOM 1703 N N . ASN A 1 213 ? -6.333 27.018 -11.151 1 60.07 757 ASN A N 1
ATOM 1704 C CA . ASN A 1 213 ? -6.91 26.724 -9.854 1 61.28 757 ASN A CA 1
ATOM 1705 C C . ASN A 1 213 ? -6.42 27.813 -8.868 1 62.81 757 ASN A C 1
ATOM 1706 O O . ASN A 1 213 ? -5.821 28.792 -9.316 1 63.42 757 ASN A O 1
ATOM 1711 N N . GLU A 1 214 ? -6.688 27.685 -7.567 1 63.27 758 GLU A N 1
ATOM 1712 C CA . GLU A 1 214 ? -6.273 28.697 -6.591 1 65.4 758 GLU A CA 1
ATOM 1713 C C . GLU A 1 214 ? -4.756 28.825 -6.506 1 67.01 758 GLU A C 1
ATOM 1714 O O . GLU A 1 214 ? -4.263 29.934 -6.43 1 67.57 758 GLU A O 1
ATOM 1720 N N . GLU A 1 215 ? -4.025 27.704 -6.522 1 68.11 759 GLU A N 1
ATOM 1721 C CA . GLU A 1 215 ? -2.566 27.688 -6.477 1 70.26 759 GLU A CA 1
ATOM 1722 C C . GLU A 1 215 ? -2.001 28.407 -7.703 1 72.25 759 GLU A C 1
ATOM 1723 O O . GLU A 1 215 ? -1.055 29.185 -7.582 1 73.03 759 GLU A O 1
ATOM 1729 N N . ALA A 1 216 ? -2.602 28.174 -8.876 1 72.7 760 ALA A N 1
ATOM 1730 C CA . ALA A 1 216 ? -2.177 28.82 -10.113 1 73.72 760 ALA A CA 1
ATOM 1731 C C . ALA A 1 216 ? -2.379 30.326 -10.065 1 75.03 760 ALA A C 1
ATOM 1732 O O . ALA A 1 216 ? -1.532 31.058 -10.558 1 75.69 760 ALA A O 1
ATOM 1734 N N . LEU A 1 217 ? -3.486 30.798 -9.489 1 75.59 761 LEU A N 1
ATOM 1735 C CA . LEU A 1 217 ? -3.759 32.237 -9.413 1 77.35 761 LEU A CA 1
ATOM 1736 C C . LEU A 1 217 ? -2.749 33.023 -8.567 1 80.18 761 LEU A C 1
ATOM 1737 O O . LEU A 1 217 ? -2.484 34.195 -8.878 1 81.21 761 LEU A O 1
ATOM 1742 N N . GLU A 1 218 ? -2.214 32.425 -7.466 1 81.21 762 GLU A N 1
ATOM 1743 C CA . GLU A 1 218 ? -1.223 33.166 -6.655 1 82.97 762 GLU A CA 1
ATOM 1744 C C . GLU A 1 218 ? 0.116 33.295 -7.379 1 83.42 762 GLU A C 1
ATOM 1745 O O . GLU A 1 218 ? 0.905 34.16 -7.025 1 84.31 762 GLU A O 1
ATOM 1751 N N . LYS A 1 219 ? 0.404 32.405 -8.335 1 83.39 763 LYS A N 1
ATOM 1752 C CA . LYS A 1 219 ? 1.67 32.411 -9.036 1 84.19 763 LYS A CA 1
ATOM 1753 C C . LYS A 1 219 ? 1.627 33.29 -10.296 1 84.56 763 LYS A C 1
ATOM 1754 O O . LYS A 1 219 ? 2.378 34.266 -10.386 1 84.61 763 LYS A O 1
ATOM 1760 N N . ILE A 1 220 ? 0.727 32.965 -11.241 1 84.21 764 ILE A N 1
ATOM 1761 C CA . ILE A 1 220 ? 0.629 33.64 -12.519 1 85.13 764 ILE A CA 1
ATOM 1762 C C . ILE A 1 220 ? -0.619 34.518 -12.698 1 86.47 764 ILE A C 1
ATOM 1763 O O . ILE A 1 220 ? -0.925 34.923 -13.823 1 85.82 764 ILE A O 1
ATOM 1768 N N . GLY A 1 221 ? -1.283 34.862 -11.601 1 87.73 765 GLY A N 1
ATOM 1769 C CA . GLY A 1 221 ? -2.478 35.69 -11.671 1 89.54 765 GLY A CA 1
ATOM 1770 C C . GLY A 1 221 ? -2.356 37.068 -11.055 1 91.82 765 GLY A C 1
ATOM 1771 O O . GLY A 1 221 ? -1.427 37.353 -10.299 1 92.23 765 GLY A O 1
ATOM 1772 N N . THR A 1 222 ? -3.292 37.95 -11.407 1 93.38 766 THR A N 1
ATOM 1773 C CA . THR A 1 222 ? -3.352 39.303 -10.872 1 95.39 766 THR A CA 1
ATOM 1774 C C . THR A 1 222 ? -4.347 39.334 -9.705 1 98.04 766 THR A C 1
ATOM 1775 O O . THR A 1 222 ? -5.152 38.41 -9.552 1 97.77 766 THR A O 1
ATOM 1779 N N . ALA A 1 223 ? -4.293 40.384 -8.878 1 100.24 767 ALA A N 1
ATOM 1780 C CA . ALA A 1 223 ? -5.181 40.477 -7.719 1 102.74 767 ALA A CA 1
ATOM 1781 C C . ALA A 1 223 ? -6.63 40.722 -8.146 1 104.67 767 ALA A C 1
ATOM 1782 O O . ALA A 1 223 ? -7.554 40.125 -7.58 1 104.8 767 ALA A O 1
ATOM 1784 N N . GLU A 1 224 ? -6.821 41.592 -9.146 1 105.76 768 GLU A N 1
ATOM 1785 C CA . GLU A 1 224 ? -8.145 41.965 -9.625 1 107.43 768 GLU A CA 1
ATOM 1786 C C . GLU A 1 224 ? -8.355 41.67 -11.115 1 108.79 768 GLU A C 1
ATOM 1787 O O . GLU A 1 224 ? -7.419 41.736 -11.912 1 109.02 768 GLU A O 1
ATOM 1793 N N . PRO A 1 225 ? -9.605 41.38 -11.516 1 109.43 769 PRO A N 1
ATOM 1794 C CA . PRO A 1 225 ? -9.871 41.1 -12.941 1 110.03 769 PRO A CA 1
ATOM 1795 C C . PRO A 1 225 ? -9.777 42.318 -13.873 1 111.27 769 PRO A C 1
ATOM 1796 O O . PRO A 1 225 ? -9.655 43.448 -13.406 1 111.73 769 PRO A O 1
ATOM 1800 N N . ASP A 1 226 ? -9.827 42.083 -15.201 1 111.79 770 ASP A N 1
ATOM 1801 C CA . ASP A 1 226 ? -9.741 43.132 -16.226 1 112.89 770 ASP A CA 1
ATOM 1802 C C . ASP A 1 226 ? -11.131 43.645 -16.643 1 113.24 770 ASP A C 1
ATOM 1803 O O . ASP A 1 226 ? -11.416 43.826 -17.835 1 113.32 770 ASP A O 1
ATOM 1808 N N . ASP B 2 2 ? -26.612 32.025 -28.059 1 82.68 479 ASP C N 1
ATOM 1809 C CA . ASP B 2 2 ? -26.011 30.896 -27.35 1 83.1 479 ASP C CA 1
ATOM 1810 C C . ASP B 2 2 ? -24.813 31.325 -26.497 1 82.4 479 ASP C C 1
ATOM 1811 O O . ASP B 2 2 ? -23.89 31.979 -26.99 1 82.63 479 ASP C O 1
ATOM 1816 N N . LEU B 2 3 ? -24.839 30.923 -25.214 1 81.24 480 LEU C N 1
ATOM 1817 C CA . LEU B 2 3 ? -23.821 31.191 -24.194 1 80.45 480 LEU C CA 1
ATOM 1818 C C . LEU B 2 3 ? -22.541 30.352 -24.387 1 78.94 480 LEU C C 1
ATOM 1819 O O . LEU B 2 3 ? -21.461 30.759 -23.954 1 78.93 480 LEU C O 1
ATOM 1840 N N . GLU B 2 5 ? -19.773 28.227 -26.922 1 78.1 482 GLU C N 1
ATOM 1841 C CA . GLU B 2 5 ? -19.186 28.112 -28.255 1 78.93 482 GLU C CA 1
ATOM 1842 C C . GLU B 2 5 ? -19.416 26.741 -28.901 1 80.13 482 GLU C C 1
ATOM 1843 O O . GLU B 2 5 ? -19.44 25.721 -28.213 1 79.75 482 GLU C O 1
ATOM 1849 N N . GLU B 2 6 ? -19.545 26.729 -30.238 1 81.22 483 GLU C N 1
ATOM 1850 C CA . GLU B 2 6 ? -19.695 25.499 -31.009 1 82.62 483 GLU C CA 1
ATOM 1851 C C . GLU B 2 6 ? -18.309 24.997 -31.394 1 83.66 483 GLU C C 1
ATOM 1852 O O . GLU B 2 6 ? -17.414 25.797 -31.682 1 83.85 483 GLU C O 1
ATOM 1858 N N . VAL B 2 7 ? -18.118 23.674 -31.377 1 84.1 484 VAL C N 1
ATOM 1859 C CA . VAL B 2 7 ? -16.846 23.062 -31.75 1 84.82 484 VAL C CA 1
ATOM 1860 C C . VAL B 2 7 ? -17.124 21.998 -32.807 1 84.99 484 VAL C C 1
ATOM 1861 O O . VAL B 2 7 ? -17.95 21.109 -32.589 1 85.14 484 VAL C O 1
ATOM 1865 N N . LEU B 2 8 ? -16.473 22.117 -33.969 1 84.92 485 LEU C N 1
ATOM 1866 C CA . LEU B 2 8 ? -16.64 21.163 -35.065 1 85.39 485 LEU C CA 1
ATOM 1867 C C . LEU B 2 8 ? -15.28 20.695 -35.592 1 85.56 485 LEU C C 1
ATOM 1868 O O . LEU B 2 8 ? -14.299 21.436 -35.527 1 85.55 485 LEU C O 1
ATOM 1889 N N . GLU C 2 5 ? -18.863 -14.34 -2.915 1 92.58 482 GLU D N 1
ATOM 1890 C CA . GLU C 2 5 ? -18.49 -15.664 -3.43 1 92.41 482 GLU D CA 1
ATOM 1891 C C . GLU C 2 5 ? -19.489 -16.227 -4.453 1 92.39 482 GLU D C 1
ATOM 1892 O O . GLU C 2 5 ? -19.918 -15.516 -5.362 1 92.23 482 GLU D O 1
#